Protein AF-A0A2H0V7N8-F1 (afdb_monomer_lite)

Sequence (372 aa):
MNFEQTNNPETRQEFSLNEEDFLPFDEQAYRKKFETQYEEDPDNIELKEILAASGKLDLYIRKKDKYIQLQIEILESRINEVMDIEERKWLFKNMDTQLAKFFNVDDFNEKSGEEILATILNHNDANKYGDQLHVVMGDVSFLSLANKEGHANGDELLKNVGSASKEAKLRAYRHGGDEVSGFCFGEVEEKLKNFKKLFSQCKKIHGLEPNIDTGTASLSEALAVFRQLYNNGDEQTQNILLQSSLKKLEDIWVELADARAFMQKTKDRILLLMDMRYHDIKEYEEVIGSLRKGADDMSDDEIDALIEKYQDKQGEELNELKIDIFKYIQQKEDIKIQKMAKELEENNHNIEEEFKLLKKKTITKMVLTAVF

pLDDT: mean 87.05, std 12.13, range [27.45, 98.0]

Structure (mmCIF, N/CA/C/O backbone):
data_AF-A0A2H0V7N8-F1
#
_entry.id   AF-A0A2H0V7N8-F1
#
loop_
_atom_site.group_PDB
_atom_site.id
_atom_site.type_symbol
_atom_site.label_atom_id
_atom_site.label_alt_id
_atom_site.label_comp_id
_atom_site.label_asym_id
_atom_site.label_entity_id
_atom_site.label_seq_id
_atom_site.pdbx_PDB_ins_code
_atom_site.Cartn_x
_atom_site.Cartn_y
_atom_site.Cartn_z
_atom_site.occupancy
_atom_site.B_iso_or_equiv
_atom_site.auth_seq_id
_atom_site.auth_comp_id
_atom_site.auth_asym_id
_atom_site.auth_atom_id
_atom_site.pdbx_PDB_model_num
ATOM 1 N N . MET A 1 1 ? 22.191 28.424 -6.990 1.00 36.22 1 MET A N 1
ATOM 2 C CA . MET A 1 1 ? 22.376 28.350 -8.456 1.00 36.22 1 MET A CA 1
ATOM 3 C C . MET A 1 1 ? 21.104 28.858 -9.109 1.00 36.22 1 MET A C 1
ATOM 5 O O . MET A 1 1 ? 20.037 28.438 -8.685 1.00 36.22 1 MET A O 1
ATOM 9 N N . ASN A 1 2 ? 21.199 29.781 -10.070 1.00 27.45 2 ASN A N 1
ATOM 10 C CA . ASN A 1 2 ? 20.046 30.194 -10.872 1.00 27.45 2 ASN A CA 1
ATOM 11 C C . ASN A 1 2 ? 19.890 29.187 -12.011 1.00 27.45 2 ASN A C 1
ATOM 13 O O . ASN A 1 2 ? 20.724 29.161 -12.911 1.00 27.45 2 ASN A O 1
ATOM 17 N N . PHE A 1 3 ? 18.858 28.351 -11.951 1.00 34.44 3 PHE A N 1
ATOM 18 C CA . PHE A 1 3 ? 18.456 27.540 -13.094 1.00 34.44 3 PHE A CA 1
ATOM 19 C C . PHE A 1 3 ? 17.653 28.436 -14.042 1.00 34.44 3 PHE A C 1
ATOM 21 O O . PHE A 1 3 ? 16.566 28.900 -13.695 1.00 34.44 3 PHE A O 1
ATOM 28 N N . GLU A 1 4 ? 18.217 28.741 -15.211 1.00 33.25 4 GLU A N 1
ATOM 29 C CA . GLU A 1 4 ? 17.499 29.438 -16.277 1.00 33.25 4 GLU A CA 1
ATOM 30 C C . GLU A 1 4 ? 16.349 28.552 -16.773 1.00 33.25 4 GLU A C 1
ATOM 32 O O . GLU A 1 4 ? 16.555 27.471 -17.324 1.00 33.25 4 GLU A O 1
ATOM 37 N N . GLN A 1 5 ? 15.117 29.010 -16.544 1.00 40.81 5 GLN A N 1
ATOM 38 C CA . GLN A 1 5 ? 13.903 28.365 -17.030 1.00 40.81 5 GLN A CA 1
ATOM 39 C C . GLN A 1 5 ? 13.789 28.558 -18.545 1.00 40.81 5 GLN A C 1
ATOM 41 O O . GLN A 1 5 ? 13.436 29.636 -19.020 1.00 40.81 5 GLN A O 1
ATOM 46 N N . THR A 1 6 ? 14.030 27.498 -19.309 1.00 37.47 6 THR A N 1
ATOM 47 C CA . THR A 1 6 ? 13.661 27.426 -20.727 1.00 37.47 6 THR A CA 1
ATOM 48 C C . THR A 1 6 ? 12.322 26.701 -20.859 1.00 37.47 6 THR A C 1
ATOM 50 O O . THR A 1 6 ? 12.236 25.553 -21.276 1.00 37.47 6 THR A O 1
ATOM 53 N N . ASN A 1 7 ? 11.237 27.382 -20.483 1.00 40.91 7 ASN A N 1
ATOM 54 C CA . ASN A 1 7 ? 9.885 26.910 -20.779 1.00 40.91 7 ASN A CA 1
ATOM 55 C C . ASN A 1 7 ? 9.563 27.234 -22.242 1.00 40.91 7 ASN A C 1
ATOM 57 O O . ASN A 1 7 ? 9.073 28.322 -22.536 1.00 40.91 7 ASN A O 1
ATOM 61 N N . ASN A 1 8 ? 9.860 26.308 -23.156 1.00 38.94 8 ASN A N 1
ATOM 62 C CA . ASN A 1 8 ? 9.372 26.370 -24.531 1.00 38.94 8 ASN A CA 1
ATOM 63 C C . ASN A 1 8 ? 8.031 25.605 -24.630 1.00 38.94 8 ASN A C 1
ATOM 65 O O . ASN A 1 8 ? 8.030 24.379 -24.520 1.00 38.94 8 ASN A O 1
ATOM 69 N N . PRO A 1 9 ? 6.880 26.288 -24.782 1.00 44.53 9 PRO A N 1
ATOM 70 C CA . PRO A 1 9 ? 5.558 25.658 -24.749 1.00 44.53 9 PRO A CA 1
ATOM 71 C C . PRO A 1 9 ? 5.169 24.903 -26.036 1.00 44.53 9 PRO A C 1
ATOM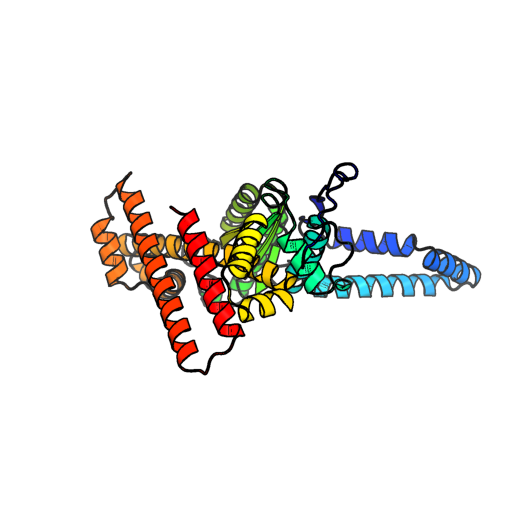 73 O O . PRO A 1 9 ? 4.125 24.256 -26.052 1.00 44.53 9 PRO A O 1
ATOM 76 N N . GLU A 1 10 ? 5.973 24.949 -27.104 1.00 40.75 10 GLU A N 1
ATOM 77 C CA . GLU A 1 10 ? 5.564 24.466 -28.438 1.00 40.75 10 GLU A CA 1
ATOM 78 C C . GLU A 1 10 ? 5.851 22.976 -28.738 1.00 40.75 10 GLU A C 1
ATOM 80 O O . GLU A 1 10 ? 5.531 22.503 -29.825 1.00 40.75 10 GLU A O 1
ATOM 85 N N . THR A 1 11 ? 6.377 22.193 -27.789 1.00 41.91 11 THR A N 1
ATOM 86 C CA . THR A 1 11 ? 6.643 20.744 -27.971 1.00 41.91 11 THR A CA 1
ATOM 87 C C . THR A 1 11 ? 6.092 19.858 -26.851 1.00 41.91 11 THR A C 1
ATOM 89 O O . THR A 1 11 ? 6.674 18.823 -26.531 1.00 41.91 11 THR A O 1
ATOM 92 N N . ARG A 1 12 ? 4.950 20.210 -26.244 1.00 45.84 12 ARG A N 1
ATOM 93 C CA . ARG A 1 12 ? 4.225 19.243 -25.401 1.00 45.84 12 ARG A CA 1
ATOM 94 C C . ARG A 1 12 ? 3.556 18.205 -26.308 1.00 45.84 12 ARG A C 1
ATOM 96 O O . ARG A 1 12 ? 2.436 18.417 -26.764 1.00 45.84 12 ARG A O 1
ATOM 103 N N . GLN A 1 13 ? 4.259 17.105 -26.599 1.00 47.88 13 GLN A N 1
ATOM 104 C CA . GLN A 1 13 ? 3.615 15.863 -27.041 1.00 47.88 13 GLN A CA 1
ATOM 105 C C . GLN A 1 13 ? 2.438 15.587 -26.099 1.00 47.88 13 GLN A C 1
ATOM 107 O O . GLN A 1 13 ? 2.589 15.711 -24.881 1.00 47.88 13 GLN A O 1
ATOM 112 N N . GLU A 1 14 ? 1.264 15.267 -26.649 1.00 50.62 14 GLU A N 1
ATOM 113 C CA . GLU A 1 14 ? 0.133 14.825 -25.837 1.00 50.62 14 GLU A CA 1
ATOM 114 C C . GLU A 1 14 ? 0.565 13.585 -25.052 1.00 50.62 14 GLU A C 1
ATOM 116 O O . GLU A 1 14 ? 0.747 12.498 -25.596 1.00 50.62 14 GLU A O 1
ATOM 121 N N . PHE A 1 15 ? 0.789 13.786 -23.758 1.00 54.94 15 PHE A N 1
ATOM 122 C CA . PHE A 1 15 ? 1.102 12.732 -22.817 1.00 54.94 15 PHE A CA 1
ATOM 123 C C . PHE A 1 15 ? -0.136 11.847 -22.648 1.00 54.94 15 PHE A C 1
ATOM 125 O O . PHE A 1 15 ? -1.167 12.320 -22.164 1.00 54.94 15 PHE A O 1
ATOM 132 N N . SER A 1 16 ? -0.039 10.576 -23.043 1.00 61.72 16 SER A N 1
ATOM 133 C CA . SER A 1 16 ? -1.072 9.572 -22.783 1.00 61.72 16 SER A CA 1
ATOM 134 C C . SER A 1 16 ? -0.477 8.396 -22.016 1.00 61.72 16 SER A C 1
ATOM 136 O O . SER A 1 16 ? 0.330 7.634 -22.555 1.00 61.72 16 SER A O 1
ATOM 138 N N . LEU A 1 17 ? -0.898 8.222 -20.765 1.00 69.12 17 LEU A N 1
ATOM 139 C CA . LEU A 1 17 ? -0.735 6.951 -20.067 1.00 69.12 17 LEU A CA 1
ATOM 140 C C . LEU A 1 17 ? -1.658 5.917 -20.721 1.00 69.12 17 LEU A C 1
ATOM 142 O O . LEU A 1 17 ? -2.828 6.208 -20.966 1.00 69.12 17 LEU A O 1
ATOM 146 N N . ASN A 1 18 ? -1.134 4.729 -21.029 1.00 74.50 18 ASN A N 1
ATOM 147 C CA . ASN A 1 18 ? -1.949 3.645 -21.571 1.00 74.50 18 ASN A CA 1
ATOM 148 C C . ASN A 1 18 ? -2.635 2.910 -20.411 1.00 74.50 18 ASN A C 1
ATOM 150 O O . ASN A 1 18 ? -1.952 2.366 -19.545 1.00 74.50 18 ASN A O 1
ATOM 154 N N . GLU A 1 19 ? -3.970 2.868 -20.395 1.00 77.69 19 GLU A N 1
ATOM 155 C CA . GLU A 1 19 ? -4.742 2.133 -19.381 1.00 77.69 19 GLU A CA 1
ATOM 156 C C . GLU A 1 19 ? -4.364 0.646 -19.308 1.00 77.69 19 GLU A C 1
ATOM 158 O O . GLU A 1 19 ? -4.445 0.048 -18.234 1.00 77.69 19 GLU A O 1
ATOM 163 N N . GLU A 1 20 ? -3.895 0.058 -20.414 1.00 80.38 20 GLU A N 1
ATOM 164 C CA . GLU A 1 20 ? -3.440 -1.335 -20.460 1.00 80.38 20 GLU A CA 1
ATOM 165 C C . GLU A 1 20 ? -2.252 -1.606 -19.527 1.00 80.38 20 GLU A C 1
ATOM 167 O O . GLU A 1 20 ? -2.129 -2.712 -19.002 1.00 80.38 20 GLU A O 1
ATOM 172 N N . ASP A 1 21 ? -1.423 -0.594 -19.239 1.00 78.81 21 ASP A N 1
ATOM 173 C CA . ASP A 1 21 ? -0.309 -0.719 -18.291 1.00 78.81 21 ASP A CA 1
ATOM 174 C C . ASP A 1 21 ? -0.796 -0.939 -16.842 1.00 78.81 21 ASP A C 1
ATOM 176 O O . ASP A 1 21 ? -0.016 -1.330 -15.968 1.00 78.81 21 ASP A O 1
ATOM 180 N N . PHE A 1 22 ? -2.082 -0.695 -16.575 1.00 80.44 22 PHE A N 1
ATOM 181 C CA . PHE A 1 22 ? -2.723 -0.788 -15.261 1.00 80.44 22 PHE A CA 1
ATOM 182 C C . PHE A 1 22 ? -3.712 -1.950 -15.166 1.00 80.44 22 PHE A C 1
ATOM 184 O O . PHE A 1 22 ? -4.450 -2.050 -14.182 1.00 80.44 22 PHE A O 1
ATOM 191 N N . LEU A 1 23 ? -3.750 -2.823 -16.176 1.00 82.12 23 LEU A N 1
ATOM 192 C CA . LEU A 1 23 ? -4.548 -4.040 -16.131 1.00 82.12 23 LEU A CA 1
ATOM 193 C C . LEU A 1 23 ? -3.823 -5.147 -15.349 1.00 82.12 23 LEU A C 1
ATOM 195 O O . LEU A 1 23 ? -2.590 -5.164 -15.285 1.00 82.12 23 LEU A O 1
ATOM 199 N N . PRO A 1 24 ? -4.577 -6.078 -14.739 1.00 80.38 24 PRO A N 1
ATOM 200 C CA . PRO A 1 24 ? -4.004 -7.257 -14.108 1.00 80.38 24 PRO A CA 1
ATOM 201 C C . PRO A 1 24 ? -3.124 -8.052 -15.076 1.00 80.38 24 PRO A C 1
ATOM 203 O O . PRO A 1 24 ? -3.376 -8.095 -16.280 1.00 80.38 24 PRO A O 1
ATOM 206 N N . PHE A 1 25 ? -2.106 -8.713 -14.531 1.00 78.31 25 PHE A N 1
ATOM 207 C CA . PHE A 1 25 ? -1.224 -9.574 -15.308 1.00 78.31 25 PHE A CA 1
ATOM 208 C C . PHE A 1 25 ? -1.992 -10.746 -15.953 1.00 78.31 25 PHE A C 1
ATOM 210 O O . PHE A 1 25 ? -2.724 -11.462 -15.266 1.00 78.31 25 PHE A O 1
ATOM 217 N N . ASP A 1 26 ? -1.786 -10.954 -17.260 1.00 79.94 26 ASP A N 1
ATOM 218 C CA . ASP A 1 26 ? -2.345 -12.060 -18.053 1.00 79.94 26 ASP A CA 1
ATOM 219 C C . ASP A 1 26 ? -1.214 -12.906 -18.661 1.00 79.94 26 ASP A C 1
ATOM 221 O O . ASP A 1 26 ? -0.586 -12.537 -19.658 1.00 79.94 26 ASP A O 1
ATOM 225 N N . GLU A 1 27 ? -0.962 -14.069 -18.062 1.00 76.12 27 GLU A N 1
ATOM 226 C CA . GLU A 1 27 ? 0.102 -14.985 -18.476 1.00 76.12 27 GLU A CA 1
ATOM 227 C C . GLU A 1 27 ? -0.027 -15.436 -19.941 1.00 76.12 27 GLU A C 1
ATOM 229 O O . GLU A 1 27 ? 0.972 -15.502 -20.662 1.00 76.12 27 GLU A O 1
ATOM 234 N N . GLN A 1 28 ? -1.247 -15.701 -20.421 1.00 80.69 28 GLN A N 1
ATOM 235 C CA . GLN A 1 28 ? -1.466 -16.181 -21.787 1.00 80.69 28 GLN A CA 1
ATOM 236 C C . GLN A 1 28 ? -1.151 -15.089 -22.807 1.00 80.69 28 GLN A C 1
ATOM 238 O O . GLN A 1 28 ? -0.502 -15.357 -23.826 1.00 80.69 28 GLN A O 1
ATOM 243 N N . ALA A 1 29 ? -1.566 -13.853 -22.520 1.00 81.69 29 ALA A N 1
ATOM 244 C CA . ALA A 1 29 ? -1.235 -12.701 -23.349 1.00 81.69 29 ALA A CA 1
ATOM 245 C C . ALA A 1 29 ? 0.287 -12.484 -23.423 1.00 81.69 29 ALA A C 1
ATOM 247 O O . ALA A 1 29 ? 0.831 -12.272 -24.511 1.00 81.69 29 ALA A O 1
ATOM 248 N N . TYR A 1 30 ? 0.994 -12.612 -22.295 1.00 75.38 30 TYR A N 1
ATOM 249 C CA . TYR A 1 30 ? 2.454 -12.500 -22.253 1.00 75.38 30 TYR A CA 1
ATOM 250 C C . TYR A 1 30 ? 3.156 -13.632 -23.003 1.00 75.38 30 TYR A C 1
ATOM 252 O O . TYR A 1 30 ? 4.068 -13.364 -23.787 1.00 75.38 30 TYR A O 1
ATOM 260 N N . ARG A 1 31 ? 2.719 -14.885 -22.831 1.00 78.25 31 ARG A N 1
ATOM 261 C CA . ARG A 1 31 ? 3.273 -16.037 -23.557 1.00 78.25 31 ARG A CA 1
ATOM 262 C C . ARG A 1 31 ? 3.182 -15.831 -25.066 1.00 78.25 31 ARG A C 1
ATOM 264 O O . ARG A 1 31 ? 4.182 -15.970 -25.766 1.00 78.25 31 ARG A O 1
ATOM 271 N N . LYS A 1 32 ? 2.008 -15.413 -25.547 1.00 84.12 32 LYS A N 1
ATOM 272 C CA . LYS A 1 32 ? 1.787 -15.097 -26.961 1.00 84.12 32 LYS A CA 1
ATOM 273 C C . LYS A 1 32 ? 2.687 -13.954 -27.435 1.00 84.12 32 LYS A C 1
ATOM 275 O O . LYS A 1 32 ? 3.262 -14.045 -28.512 1.00 84.12 32 LYS A O 1
ATOM 280 N N . LYS A 1 33 ? 2.859 -12.905 -26.622 1.00 82.31 33 LYS A N 1
ATOM 281 C CA . LYS A 1 33 ? 3.755 -11.782 -26.934 1.00 82.31 33 LYS A CA 1
ATOM 282 C C . LYS A 1 33 ? 5.209 -12.234 -27.096 1.00 82.31 33 LYS A C 1
ATOM 284 O O . LYS A 1 33 ? 5.846 -11.830 -28.062 1.00 82.31 33 LYS A O 1
ATOM 289 N N . PHE A 1 34 ? 5.726 -13.077 -26.200 1.00 80.62 34 PHE A N 1
ATOM 290 C CA . PHE A 1 34 ? 7.096 -13.597 -26.307 1.00 80.62 34 PHE A CA 1
ATOM 291 C C . PHE A 1 34 ? 7.276 -14.547 -27.490 1.00 80.62 34 PHE A C 1
ATOM 293 O O . PHE A 1 34 ? 8.316 -14.511 -28.143 1.00 80.62 34 PHE A O 1
ATOM 300 N N . GLU A 1 35 ? 6.269 -15.367 -27.794 1.00 81.69 35 GLU A N 1
ATOM 301 C CA . GLU A 1 35 ? 6.271 -16.207 -28.994 1.00 81.69 35 GLU A CA 1
ATOM 302 C C . GLU A 1 35 ? 6.362 -15.362 -30.263 1.00 81.69 35 GLU A C 1
ATOM 304 O O . GLU A 1 35 ? 7.233 -15.617 -31.091 1.00 81.69 35 GLU A O 1
ATOM 309 N N . THR A 1 36 ? 5.522 -14.331 -30.379 1.00 85.50 36 THR A N 1
ATOM 310 C CA . THR A 1 36 ? 5.549 -13.392 -31.504 1.00 85.50 36 THR A CA 1
ATOM 311 C C . THR A 1 36 ? 6.889 -12.662 -31.587 1.00 85.50 36 THR A C 1
ATOM 313 O O . THR A 1 36 ? 7.512 -12.674 -32.641 1.00 85.50 36 THR A O 1
ATOM 316 N N . GLN A 1 37 ? 7.393 -12.107 -30.478 1.00 81.44 37 GLN A N 1
ATOM 317 C CA . GLN A 1 37 ? 8.689 -11.417 -30.461 1.00 81.44 37 GLN A CA 1
ATOM 318 C C . GLN A 1 37 ? 9.841 -12.325 -30.898 1.00 81.44 37 GLN A C 1
ATOM 320 O O . GLN A 1 37 ? 10.686 -11.903 -31.678 1.00 81.44 37 GLN A O 1
ATOM 325 N N . TYR A 1 38 ? 9.871 -13.575 -30.433 1.00 82.62 38 TYR A N 1
ATOM 326 C CA . TYR A 1 38 ? 10.908 -14.523 -30.835 1.00 82.62 38 TYR A CA 1
ATOM 327 C C . TYR A 1 38 ? 10.824 -14.878 -32.326 1.00 82.62 38 TYR A C 1
ATOM 329 O O . TYR A 1 38 ? 11.849 -15.081 -32.970 1.00 82.62 38 TYR A O 1
ATOM 337 N N . GLU A 1 39 ? 9.612 -14.985 -32.875 1.00 84.12 39 GLU A N 1
ATOM 338 C CA . GLU A 1 39 ? 9.390 -15.307 -34.288 1.00 84.12 39 GLU A CA 1
ATOM 339 C C . GLU A 1 39 ? 9.659 -14.138 -35.238 1.00 84.12 39 GLU A C 1
ATOM 341 O O . GLU A 1 39 ? 10.035 -14.378 -36.385 1.00 84.12 39 GLU A O 1
ATOM 346 N N . GLU A 1 40 ? 9.460 -12.906 -34.775 1.00 87.25 40 GLU A N 1
ATOM 347 C CA . GLU A 1 40 ? 9.626 -11.682 -35.566 1.00 87.25 40 GLU A CA 1
ATOM 348 C C . GLU A 1 40 ? 11.034 -11.075 -35.470 1.00 87.25 40 GLU A C 1
ATOM 350 O O . GLU A 1 40 ? 11.390 -10.228 -36.28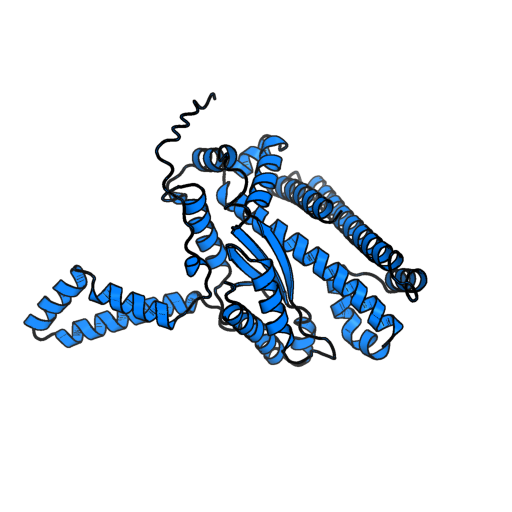8 1.00 87.25 40 GLU A O 1
ATOM 355 N N . ASP A 1 41 ? 11.846 -11.506 -34.503 1.00 84.50 41 ASP A N 1
ATOM 356 C CA . ASP A 1 41 ? 13.230 -11.058 -34.346 1.00 84.50 41 ASP A CA 1
ATOM 357 C C . ASP A 1 41 ? 14.080 -11.466 -35.573 1.00 84.50 41 ASP A C 1
ATOM 359 O O . ASP A 1 41 ? 14.209 -12.668 -35.853 1.00 84.50 41 ASP A O 1
ATOM 363 N N . PRO A 1 42 ? 14.682 -10.500 -36.300 1.00 87.12 42 PRO A N 1
ATOM 364 C CA . PRO A 1 42 ? 15.500 -10.765 -37.482 1.00 87.12 42 PRO A CA 1
ATOM 365 C C . PRO A 1 42 ? 16.605 -11.800 -37.255 1.00 87.12 42 PRO A C 1
ATOM 367 O O . PRO A 1 42 ? 16.821 -12.652 -38.120 1.00 87.12 42 PRO A O 1
ATOM 370 N N . ASP A 1 43 ? 17.246 -11.789 -36.084 1.00 85.69 43 ASP A N 1
ATOM 371 C CA . ASP A 1 43 ? 18.328 -12.720 -35.758 1.00 85.69 43 ASP A CA 1
ATOM 372 C C . ASP A 1 43 ? 17.786 -14.153 -35.619 1.00 85.69 43 ASP A C 1
ATOM 374 O O . ASP A 1 43 ? 18.423 -15.131 -36.025 1.00 85.69 43 ASP A O 1
ATOM 378 N N . ASN A 1 44 ? 16.572 -14.299 -35.078 1.00 87.38 44 ASN A N 1
ATOM 379 C CA . ASN A 1 44 ? 15.907 -15.595 -34.953 1.00 87.38 44 ASN A CA 1
ATOM 380 C C . ASN A 1 44 ? 15.341 -16.085 -36.292 1.00 87.38 44 ASN A C 1
ATOM 382 O O . ASN A 1 44 ? 15.329 -17.297 -36.530 1.00 87.38 44 ASN A O 1
ATOM 386 N N . ILE A 1 45 ? 14.902 -15.179 -37.170 1.00 87.38 45 ILE A N 1
ATOM 387 C CA . ILE A 1 45 ? 14.496 -15.501 -38.544 1.00 87.38 45 ILE A CA 1
ATOM 388 C C . ILE A 1 45 ? 15.701 -16.035 -39.325 1.00 87.38 45 ILE A C 1
ATOM 390 O O . ILE A 1 45 ? 15.631 -17.135 -39.877 1.00 87.38 45 ILE A O 1
ATOM 394 N N . GLU A 1 46 ? 16.831 -15.325 -39.301 1.00 87.50 46 GLU A N 1
ATOM 395 C CA . GLU A 1 46 ? 18.064 -15.758 -39.966 1.00 87.50 46 GLU A CA 1
ATOM 396 C C . GLU A 1 46 ? 18.549 -17.105 -39.406 1.00 87.50 46 GLU A C 1
ATOM 398 O O . GLU A 1 46 ? 18.851 -18.044 -40.151 1.00 87.50 46 GLU A O 1
ATOM 403 N N . LEU A 1 47 ? 18.536 -17.263 -38.077 1.00 86.00 47 LEU A N 1
ATOM 404 C CA . LEU A 1 47 ? 18.878 -18.525 -37.425 1.00 86.00 47 LEU A CA 1
ATOM 405 C C . LEU A 1 47 ? 17.968 -19.677 -37.881 1.00 86.00 47 LEU A C 1
ATOM 407 O O . LEU A 1 47 ? 18.452 -20.797 -38.086 1.00 86.00 47 LEU A O 1
ATOM 411 N N . LYS A 1 48 ? 16.663 -19.425 -38.041 1.00 89.75 48 LYS A N 1
ATOM 412 C CA . LYS A 1 48 ? 15.691 -20.409 -38.534 1.00 89.75 48 LYS A CA 1
ATOM 413 C C . LYS A 1 48 ? 16.026 -20.843 -39.955 1.00 89.75 48 LYS A C 1
ATOM 415 O O . LYS A 1 48 ? 16.023 -22.043 -40.225 1.00 89.75 48 LYS A O 1
ATOM 420 N N . GLU A 1 49 ? 16.344 -19.903 -40.840 1.00 88.62 49 GLU A N 1
ATOM 421 C CA . GLU A 1 49 ? 16.704 -20.180 -42.234 1.00 88.62 49 GLU A CA 1
ATOM 422 C C . GLU A 1 49 ? 18.007 -20.984 -42.341 1.00 88.62 49 GLU A C 1
ATOM 424 O O . GLU A 1 49 ? 18.045 -22.009 -43.028 1.00 88.62 49 GLU A O 1
ATOM 429 N N . ILE A 1 50 ? 19.047 -20.604 -41.589 1.00 88.69 50 ILE A N 1
ATOM 430 C CA . ILE A 1 50 ? 20.331 -21.326 -41.530 1.00 88.69 50 ILE A CA 1
ATOM 431 C C . ILE A 1 50 ? 20.132 -22.761 -41.019 1.00 88.69 50 ILE A C 1
ATOM 433 O O . ILE A 1 50 ? 20.680 -23.731 -41.565 1.00 88.69 50 ILE A O 1
ATOM 437 N N . LEU A 1 51 ? 19.350 -22.928 -39.950 1.00 87.69 51 LEU A N 1
ATOM 438 C CA . LEU A 1 51 ? 19.089 -24.244 -39.370 1.00 87.69 51 LEU A CA 1
ATOM 439 C C . LEU A 1 51 ? 18.185 -25.095 -40.268 1.00 87.69 51 LEU A C 1
ATOM 441 O O . LEU A 1 51 ? 18.419 -26.298 -40.375 1.00 87.69 51 LEU A O 1
ATOM 445 N N . ALA A 1 52 ? 17.223 -24.500 -40.973 1.00 86.81 52 ALA A N 1
ATOM 446 C CA . ALA A 1 52 ? 16.417 -25.194 -41.974 1.00 86.81 52 ALA A CA 1
ATOM 447 C C . ALA A 1 52 ? 17.276 -25.685 -43.150 1.00 86.81 52 ALA A C 1
ATOM 449 O O . ALA A 1 52 ? 17.229 -26.868 -43.490 1.00 86.81 52 ALA A O 1
ATOM 450 N N . ALA A 1 53 ? 18.124 -24.817 -43.713 1.00 89.25 53 ALA A N 1
ATOM 451 C CA . ALA A 1 53 ? 19.014 -25.151 -44.827 1.00 89.25 53 ALA A CA 1
ATOM 452 C C . ALA A 1 53 ? 20.036 -26.247 -44.475 1.00 89.25 53 ALA A C 1
ATOM 454 O O . ALA A 1 53 ? 20.453 -27.018 -45.338 1.00 89.25 53 ALA A O 1
ATOM 455 N N . SER A 1 54 ? 20.415 -26.354 -43.199 1.00 88.75 54 SER A N 1
ATOM 456 C CA . SER A 1 54 ? 21.324 -27.390 -42.693 1.00 88.75 54 SER A CA 1
ATOM 457 C C . SER A 1 54 ? 20.624 -28.662 -42.189 1.00 88.75 54 SER A C 1
ATOM 459 O O . SER A 1 54 ? 21.291 -29.542 -41.642 1.00 88.75 54 SER A O 1
ATOM 461 N N . GLY A 1 55 ? 19.298 -28.779 -42.352 1.00 86.25 55 GLY A N 1
ATOM 462 C CA . GLY A 1 55 ? 18.517 -29.934 -41.889 1.00 86.25 55 GLY A CA 1
ATOM 463 C C . GLY A 1 55 ? 18.416 -30.053 -40.361 1.00 86.25 55 GLY A C 1
ATOM 464 O O . GLY A 1 55 ? 18.143 -31.131 -39.842 1.00 86.25 55 GLY A O 1
ATOM 465 N N . LYS A 1 56 ? 18.657 -28.962 -39.626 1.00 91.56 56 LYS A N 1
ATOM 466 C CA . LYS A 1 56 ? 18.671 -28.878 -38.155 1.00 91.56 56 LYS A CA 1
ATOM 467 C C . LYS A 1 56 ? 17.505 -28.055 -37.601 1.00 91.56 56 LYS A C 1
ATOM 469 O O . LYS A 1 56 ? 17.636 -27.441 -36.543 1.00 91.56 56 LYS A O 1
ATOM 474 N N . LEU A 1 57 ? 16.361 -28.040 -38.283 1.00 87.56 57 LEU A N 1
ATOM 475 C CA . LEU A 1 57 ? 15.183 -27.288 -37.837 1.00 87.56 57 LEU A CA 1
ATOM 476 C C . LEU A 1 57 ? 14.718 -27.709 -36.427 1.00 87.56 57 LEU A C 1
ATOM 478 O O . LEU A 1 57 ? 14.332 -26.859 -35.631 1.00 87.56 57 LEU A O 1
ATOM 482 N N . ASP A 1 58 ? 14.877 -28.984 -36.062 1.00 87.50 58 ASP A N 1
ATOM 483 C CA . ASP A 1 58 ? 14.600 -29.474 -34.703 1.00 87.50 58 ASP A CA 1
ATOM 484 C C . ASP A 1 58 ? 15.429 -28.756 -33.624 1.00 87.50 58 ASP A C 1
ATOM 486 O O . ASP A 1 58 ? 14.963 -28.555 -32.502 1.00 87.50 58 ASP A O 1
ATOM 490 N N . LEU A 1 59 ? 16.664 -28.347 -33.942 1.00 85.25 59 LEU A N 1
ATOM 491 C CA . LEU A 1 59 ? 17.509 -27.587 -33.019 1.00 85.25 59 LEU A CA 1
ATOM 492 C C . LEU A 1 59 ? 16.978 -26.163 -32.821 1.00 85.25 59 LEU A C 1
ATOM 494 O O . LEU A 1 59 ? 17.068 -25.643 -31.710 1.00 85.25 59 LEU A O 1
ATOM 498 N N . TYR A 1 60 ? 16.427 -25.547 -33.871 1.00 84.31 60 TYR A N 1
ATOM 499 C CA . TYR A 1 60 ? 15.767 -24.243 -33.777 1.00 84.31 60 TYR A CA 1
ATOM 500 C C . TYR A 1 60 ? 14.536 -24.330 -32.872 1.00 84.31 60 TYR A C 1
ATOM 502 O O . TYR A 1 60 ? 14.428 -23.557 -31.926 1.00 84.31 60 TYR A O 1
ATOM 510 N N . ILE A 1 61 ? 13.672 -25.327 -33.099 1.00 84.00 61 ILE A N 1
ATOM 511 C CA . ILE A 1 61 ? 12.466 -25.552 -32.288 1.00 84.00 61 ILE A CA 1
ATOM 512 C C . ILE A 1 61 ? 12.844 -25.723 -30.811 1.00 84.00 61 ILE A C 1
ATOM 514 O O . ILE A 1 61 ? 12.347 -24.990 -29.966 1.00 84.00 61 ILE A O 1
ATOM 518 N N . ARG A 1 62 ? 13.826 -26.579 -30.494 1.00 86.19 62 ARG A N 1
ATOM 519 C CA . ARG A 1 62 ? 14.291 -26.755 -29.104 1.00 86.19 62 ARG A CA 1
ATOM 520 C C . ARG A 1 62 ? 14.860 -25.478 -28.483 1.00 86.19 62 ARG A C 1
ATOM 522 O O . ARG A 1 62 ? 14.715 -25.276 -27.280 1.00 86.19 62 ARG A O 1
ATOM 529 N N . LYS A 1 63 ? 15.555 -24.639 -29.261 1.00 84.75 63 LYS A N 1
ATOM 530 C CA . LYS A 1 63 ? 16.076 -23.350 -28.776 1.00 84.75 63 LYS A CA 1
ATOM 531 C C . LYS A 1 63 ? 14.946 -22.362 -28.492 1.00 84.75 63 LYS A C 1
ATOM 533 O O . LYS A 1 63 ? 14.981 -21.734 -27.437 1.00 84.75 63 LYS A O 1
ATOM 538 N N . LYS A 1 64 ? 13.957 -22.279 -29.385 1.00 82.94 64 LYS A N 1
ATOM 539 C CA . LYS A 1 64 ? 12.736 -21.490 -29.197 1.00 82.94 64 LYS A CA 1
ATOM 540 C C . LYS A 1 64 ? 11.992 -21.935 -27.939 1.00 82.94 64 LYS A C 1
ATOM 542 O O . LYS A 1 64 ? 11.737 -21.111 -27.069 1.00 82.94 64 LYS A O 1
ATOM 547 N N . ASP A 1 65 ? 11.731 -23.233 -27.802 1.00 82.06 65 ASP A N 1
ATOM 548 C CA . ASP A 1 65 ? 11.025 -23.792 -26.646 1.00 82.06 65 ASP A CA 1
ATOM 549 C C . ASP A 1 65 ? 11.774 -23.497 -25.345 1.00 82.06 65 ASP A C 1
ATOM 551 O O . ASP A 1 65 ? 11.171 -23.073 -24.365 1.00 82.06 65 ASP A O 1
ATOM 555 N N . LYS A 1 66 ? 13.107 -23.639 -25.342 1.00 86.00 66 LYS A N 1
ATOM 556 C CA . LYS A 1 66 ? 13.931 -23.305 -24.174 1.00 86.00 66 LYS A CA 1
ATOM 557 C C . LYS A 1 66 ? 13.892 -21.812 -23.835 1.00 86.00 66 LYS A C 1
ATOM 559 O O . LYS A 1 66 ? 13.870 -21.470 -22.658 1.00 86.00 66 LYS A O 1
ATOM 564 N N . TYR A 1 67 ? 13.914 -20.931 -24.836 1.00 82.56 67 TYR A N 1
ATOM 565 C CA . TYR A 1 67 ? 13.788 -19.489 -24.620 1.00 82.56 67 TYR A CA 1
ATOM 566 C C . TYR A 1 67 ? 12.427 -19.145 -24.010 1.00 82.56 67 TYR A C 1
ATOM 568 O O . TYR A 1 67 ? 12.376 -18.457 -22.996 1.00 82.56 67 TY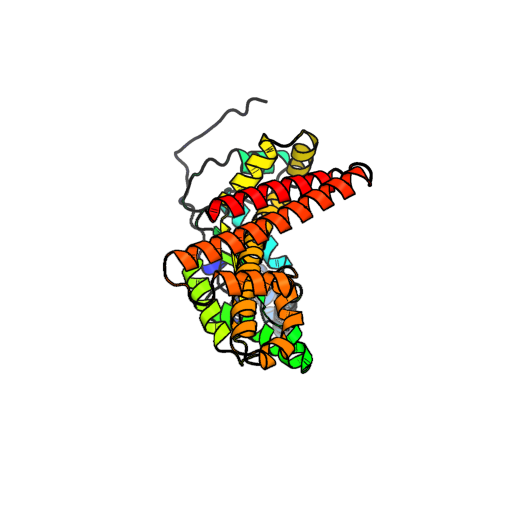R A O 1
ATOM 576 N N . ILE A 1 68 ? 11.343 -19.672 -24.586 1.00 77.25 68 ILE A N 1
ATOM 577 C CA . ILE A 1 68 ? 9.982 -19.459 -24.084 1.00 77.25 68 ILE A CA 1
ATOM 578 C C . ILE A 1 68 ? 9.860 -19.990 -22.658 1.00 77.25 68 ILE A C 1
ATOM 580 O O . ILE A 1 68 ? 9.357 -19.276 -21.799 1.00 77.25 68 ILE A O 1
ATOM 584 N N . GLN A 1 69 ? 10.371 -21.193 -22.386 1.00 79.06 69 GLN A N 1
ATOM 585 C CA . GLN A 1 69 ? 10.354 -21.777 -21.047 1.00 79.06 69 GLN A CA 1
ATOM 586 C C . GLN A 1 69 ? 11.089 -20.892 -20.035 1.00 79.06 69 GLN A C 1
ATOM 588 O O . GLN A 1 69 ? 10.562 -20.642 -18.961 1.00 79.06 69 GLN A O 1
ATOM 593 N N . LEU A 1 70 ? 12.260 -20.353 -20.391 1.00 83.00 70 LEU A N 1
ATOM 594 C CA . LEU A 1 70 ? 12.992 -19.431 -19.522 1.00 83.00 70 LEU A CA 1
ATOM 595 C C . LEU A 1 70 ? 12.215 -18.128 -19.278 1.00 83.00 70 LEU A C 1
ATOM 597 O O . LEU A 1 70 ? 12.224 -17.613 -18.163 1.00 83.00 70 LEU A O 1
ATOM 601 N N . GLN A 1 71 ? 11.543 -17.582 -20.298 1.00 78.25 71 GLN A N 1
ATOM 602 C CA . GLN A 1 71 ? 10.687 -16.406 -20.112 1.00 78.25 71 GLN A CA 1
ATOM 603 C C . GLN A 1 71 ? 9.503 -16.723 -19.196 1.00 78.25 71 GLN A C 1
ATOM 605 O O . GLN A 1 71 ? 9.204 -15.918 -18.322 1.00 78.25 71 GLN A O 1
ATOM 610 N N . ILE A 1 72 ? 8.879 -17.897 -19.339 1.00 74.06 72 ILE A N 1
ATOM 611 C CA . ILE A 1 72 ? 7.809 -18.366 -18.449 1.00 74.06 72 ILE A CA 1
ATOM 612 C C . ILE A 1 72 ? 8.327 -18.507 -17.019 1.00 74.06 72 ILE A C 1
ATOM 614 O O . ILE A 1 72 ? 7.733 -17.921 -16.133 1.00 74.06 72 ILE A O 1
ATOM 618 N N . GLU A 1 73 ? 9.467 -19.157 -16.785 1.00 78.62 73 GLU A N 1
ATOM 619 C CA . GLU A 1 73 ? 10.057 -19.276 -15.440 1.00 78.62 73 GLU A CA 1
ATOM 620 C C . GLU A 1 73 ? 10.337 -17.895 -14.815 1.00 78.62 73 GLU A C 1
ATOM 622 O O . GLU A 1 73 ? 10.087 -17.658 -13.632 1.00 78.62 73 GLU A O 1
ATOM 627 N N . ILE A 1 74 ? 10.815 -16.935 -15.618 1.00 78.81 74 ILE A N 1
ATOM 628 C CA . ILE A 1 74 ? 10.993 -15.547 -15.176 1.00 78.81 74 ILE A CA 1
ATOM 629 C C . ILE A 1 74 ? 9.644 -14.895 -14.853 1.00 78.81 74 ILE A C 1
ATOM 631 O O . ILE A 1 74 ? 9.588 -14.124 -13.896 1.00 78.81 74 ILE A O 1
ATOM 635 N N . LEU A 1 75 ? 8.585 -15.158 -15.624 1.00 74.06 75 LEU A N 1
ATOM 636 C CA . LEU A 1 75 ? 7.229 -14.656 -15.374 1.00 74.06 75 LEU A CA 1
ATOM 637 C C . LEU A 1 75 ? 6.600 -15.289 -14.129 1.00 74.06 75 LEU A C 1
ATOM 639 O O . LEU A 1 75 ? 6.074 -14.560 -13.299 1.00 74.06 75 LEU A O 1
ATOM 643 N N . GLU A 1 76 ? 6.704 -16.604 -13.964 1.00 76.81 76 GLU A N 1
ATOM 644 C CA . GLU A 1 76 ? 6.242 -17.344 -12.787 1.00 76.81 76 GLU A CA 1
ATOM 645 C C . GLU A 1 76 ? 6.930 -16.809 -11.528 1.00 76.81 76 GLU A C 1
ATOM 647 O O . GLU A 1 76 ? 6.267 -16.553 -10.532 1.00 76.81 76 GLU A O 1
ATOM 652 N N . SER A 1 77 ? 8.226 -16.474 -11.601 1.00 81.75 77 SER A N 1
ATOM 653 C CA . SER A 1 77 ? 8.936 -15.825 -10.486 1.00 81.75 77 SER A CA 1
ATOM 654 C C . SER A 1 77 ? 8.412 -14.425 -10.123 1.00 81.75 77 SER A C 1
ATOM 656 O O . SER A 1 77 ? 8.805 -13.857 -9.100 1.00 81.75 77 SER A O 1
ATOM 658 N N . ARG A 1 78 ? 7.565 -13.822 -10.970 1.00 87.62 78 ARG A N 1
ATOM 659 C CA . ARG A 1 78 ? 6.897 -12.543 -10.687 1.00 87.62 78 ARG A CA 1
ATOM 660 C C . ARG A 1 78 ? 5.610 -12.719 -9.912 1.00 87.62 78 ARG A C 1
ATOM 662 O O . ARG A 1 78 ? 5.200 -11.749 -9.283 1.00 87.62 78 ARG A O 1
ATOM 669 N N . ILE A 1 79 ? 4.973 -13.881 -10.015 1.00 90.81 79 ILE A N 1
ATOM 670 C CA . ILE A 1 79 ? 3.636 -14.131 -9.496 1.00 90.81 79 ILE A CA 1
ATOM 671 C C . ILE A 1 79 ? 3.744 -14.844 -8.159 1.00 90.81 79 ILE A C 1
ATOM 673 O O . ILE A 1 79 ? 4.434 -15.847 -8.009 1.00 90.81 79 ILE A O 1
ATOM 677 N N . ASN A 1 80 ? 3.034 -14.316 -7.174 1.00 92.94 80 ASN A N 1
ATOM 678 C CA . ASN A 1 80 ? 2.904 -14.962 -5.893 1.00 92.94 80 ASN A CA 1
ATOM 679 C C . ASN A 1 80 ? 2.014 -16.204 -6.013 1.00 92.94 80 ASN A C 1
ATOM 681 O O . ASN A 1 80 ? 0.856 -16.097 -6.407 1.00 92.94 80 ASN A O 1
ATOM 685 N N . GLU A 1 81 ? 2.518 -17.358 -5.583 1.00 90.94 81 GLU A N 1
ATOM 686 C CA . GLU A 1 81 ? 1.823 -18.647 -5.723 1.00 90.94 81 GLU A CA 1
ATOM 687 C C . GLU A 1 81 ? 0.468 -18.715 -4.994 1.00 90.94 81 GLU A C 1
ATOM 689 O O . GLU A 1 81 ? -0.433 -19.427 -5.432 1.00 90.94 81 GLU A O 1
ATOM 694 N N . VAL A 1 82 ? 0.306 -17.985 -3.883 1.00 93.62 82 VAL A N 1
ATOM 695 C CA . VAL A 1 82 ? -0.916 -18.040 -3.059 1.00 93.62 82 VAL A CA 1
ATOM 696 C C . VAL A 1 82 ? -2.001 -17.134 -3.628 1.00 93.62 82 VAL A C 1
ATOM 698 O O . VAL A 1 82 ? -3.140 -17.555 -3.820 1.00 93.62 82 VAL A O 1
ATOM 701 N N . MET A 1 83 ? -1.648 -15.873 -3.878 1.00 94.69 83 MET A N 1
ATOM 702 C CA . MET A 1 83 ? -2.604 -14.860 -4.321 1.00 94.69 83 MET A CA 1
ATOM 703 C C . MET A 1 83 ? -2.777 -14.831 -5.839 1.00 94.69 83 MET A C 1
ATOM 705 O O . MET A 1 8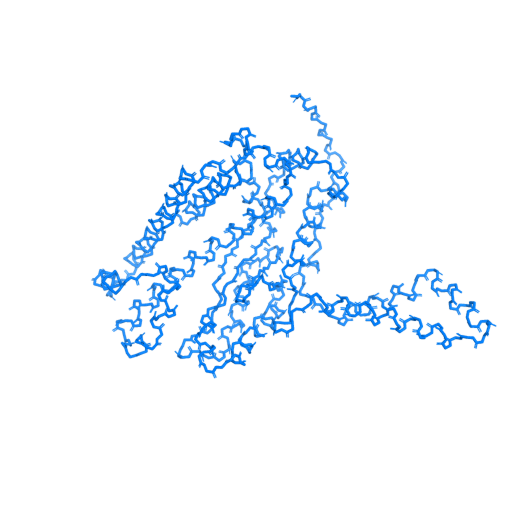3 ? -3.740 -14.237 -6.299 1.00 94.69 83 MET A O 1
ATOM 709 N N . ASP A 1 84 ? -1.878 -15.432 -6.622 1.00 93.00 84 ASP A N 1
ATOM 710 C CA . ASP A 1 84 ? -1.899 -15.369 -8.090 1.00 93.00 84 ASP A CA 1
ATOM 711 C C . ASP A 1 84 ? -1.900 -13.909 -8.614 1.00 93.00 84 ASP A C 1
ATOM 713 O O . ASP A 1 84 ? -2.619 -13.531 -9.539 1.00 93.00 84 ASP A O 1
ATOM 717 N N . ILE A 1 85 ? -1.096 -13.053 -7.976 1.00 94.25 85 ILE A N 1
ATOM 718 C CA . ILE A 1 85 ? -0.843 -11.648 -8.352 1.00 94.25 85 ILE A CA 1
ATOM 719 C C . ILE A 1 85 ? 0.656 -11.354 -8.298 1.00 94.25 85 ILE A C 1
ATOM 721 O O . ILE A 1 85 ? 1.417 -12.128 -7.725 1.00 94.25 85 ILE A O 1
ATOM 725 N N . GLU A 1 86 ? 1.095 -10.236 -8.874 1.00 94.25 86 GLU A N 1
ATOM 726 C CA . GLU A 1 86 ? 2.519 -9.884 -8.922 1.00 94.25 86 GLU A CA 1
ATOM 727 C C . GLU A 1 86 ? 3.118 -9.624 -7.519 1.00 94.25 86 GLU A C 1
ATOM 729 O O . GLU A 1 86 ? 2.446 -9.171 -6.597 1.00 94.25 86 GLU A O 1
ATOM 734 N N . GLU A 1 87 ? 4.409 -9.887 -7.337 1.00 94.62 87 GLU A N 1
ATOM 735 C CA . GLU A 1 87 ? 5.144 -9.597 -6.097 1.00 94.62 87 GLU A CA 1
ATOM 736 C C . GLU A 1 87 ? 5.432 -8.094 -5.922 1.00 94.62 87 GLU A C 1
ATOM 738 O O . GLU A 1 87 ? 5.610 -7.363 -6.902 1.00 94.62 87 GLU A O 1
ATOM 743 N N . ARG A 1 88 ? 5.606 -7.632 -4.672 1.00 95.06 88 ARG A N 1
ATOM 744 C CA . ARG A 1 88 ? 5.907 -6.225 -4.310 1.00 95.06 88 ARG A CA 1
ATOM 745 C C . ARG A 1 88 ? 7.011 -5.579 -5.144 1.00 95.06 88 ARG A C 1
ATOM 747 O O . ARG A 1 88 ? 6.944 -4.398 -5.462 1.00 95.06 88 ARG A O 1
ATOM 754 N N . LYS A 1 89 ? 8.051 -6.331 -5.510 1.00 93.31 89 LYS A N 1
ATOM 755 C CA . LYS A 1 89 ? 9.163 -5.817 -6.328 1.00 93.31 89 LYS A CA 1
ATOM 756 C C . LYS A 1 89 ? 8.687 -5.244 -7.670 1.00 93.31 89 LYS A C 1
ATOM 758 O O . LYS A 1 89 ? 9.321 -4.335 -8.201 1.00 93.31 89 LYS A O 1
ATOM 763 N N . TRP A 1 90 ? 7.607 -5.784 -8.228 1.00 92.25 90 TRP A N 1
ATOM 764 C CA . TRP A 1 90 ? 7.050 -5.336 -9.500 1.00 92.25 90 TRP A CA 1
ATOM 765 C C . TRP A 1 90 ? 6.203 -4.077 -9.365 1.00 92.25 90 TRP A C 1
ATOM 767 O O . TRP A 1 90 ? 6.173 -3.306 -10.317 1.00 92.25 90 TRP A O 1
ATOM 777 N N . LEU A 1 91 ? 5.633 -3.802 -8.184 1.00 94.38 91 LEU A N 1
ATOM 778 C CA . LEU A 1 91 ? 5.004 -2.511 -7.894 1.00 94.38 91 LEU A CA 1
ATOM 779 C C . LEU A 1 91 ? 5.993 -1.372 -8.163 1.00 94.38 91 LEU A C 1
ATOM 781 O O . LEU A 1 91 ? 5.725 -0.539 -9.020 1.00 94.38 91 LEU A O 1
ATOM 785 N N . PHE A 1 92 ? 7.151 -1.378 -7.496 1.00 94.31 92 PHE A N 1
ATOM 786 C CA . PHE A 1 92 ? 8.136 -0.295 -7.616 1.00 94.31 92 PHE A CA 1
ATOM 787 C C . PHE A 1 92 ? 8.715 -0.183 -9.026 1.00 94.31 92 PHE A C 1
ATOM 789 O O . PHE A 1 92 ? 8.780 0.903 -9.575 1.00 94.31 92 PHE A O 1
ATOM 796 N N . LYS A 1 93 ? 9.007 -1.304 -9.699 1.00 91.19 93 LYS A N 1
ATOM 797 C CA . LYS A 1 93 ? 9.438 -1.256 -11.110 1.00 91.19 93 LYS A CA 1
ATOM 798 C C . LYS A 1 93 ? 8.404 -0.604 -12.034 1.00 91.19 93 LYS A C 1
ATOM 800 O O . LYS A 1 93 ? 8.760 0.074 -13.000 1.00 91.19 93 LYS A O 1
ATOM 805 N N . ASN A 1 94 ? 7.121 -0.856 -11.781 1.00 90.25 94 ASN A N 1
ATOM 806 C CA . ASN A 1 94 ? 6.047 -0.229 -12.539 1.00 90.25 94 ASN A CA 1
ATOM 807 C C . ASN A 1 94 ? 5.890 1.244 -12.145 1.00 90.25 94 ASN A C 1
ATOM 809 O O . ASN A 1 94 ? 5.679 2.063 -13.032 1.00 90.25 94 ASN A O 1
ATOM 813 N N . MET A 1 95 ? 6.052 1.595 -10.866 1.00 93.94 95 MET A N 1
ATOM 814 C CA . MET A 1 95 ? 6.100 2.988 -10.412 1.00 93.94 95 MET A CA 1
ATOM 815 C C . MET A 1 95 ? 7.241 3.746 -11.096 1.00 93.94 95 MET A C 1
ATOM 817 O O . MET A 1 95 ? 6.949 4.742 -11.746 1.00 93.94 95 MET A O 1
ATOM 821 N N . ASP A 1 96 ? 8.474 3.232 -11.085 1.00 93.00 96 ASP A N 1
ATOM 822 C CA . ASP A 1 96 ? 9.629 3.788 -11.807 1.00 93.00 96 ASP A CA 1
ATOM 823 C C . ASP A 1 96 ? 9.284 4.092 -13.272 1.00 93.00 96 ASP A C 1
ATOM 825 O O . ASP A 1 96 ? 9.459 5.212 -13.750 1.00 93.00 96 ASP A O 1
ATOM 829 N N . THR A 1 97 ? 8.728 3.102 -13.981 1.00 89.88 97 THR A N 1
ATOM 830 C CA . THR A 1 97 ? 8.351 3.231 -15.400 1.00 89.88 97 THR A CA 1
ATOM 831 C C . THR A 1 97 ? 7.318 4.337 -15.615 1.00 89.88 97 THR A C 1
ATOM 833 O O . THR A 1 97 ? 7.349 5.062 -16.608 1.00 89.88 97 THR A O 1
ATOM 836 N N . GLN A 1 98 ? 6.364 4.458 -14.700 1.00 89.62 98 GLN A N 1
ATOM 837 C CA . GLN A 1 98 ? 5.220 5.353 -14.839 1.00 89.62 98 GLN A CA 1
ATOM 838 C C . GLN A 1 98 ? 5.569 6.768 -14.367 1.00 89.62 98 GLN A C 1
ATOM 840 O O . GLN A 1 98 ? 5.096 7.738 -14.952 1.00 89.62 98 GLN A O 1
ATOM 845 N N . LEU A 1 99 ? 6.485 6.896 -13.406 1.00 91.75 99 LEU A N 1
ATOM 846 C CA . LEU A 1 99 ? 7.131 8.149 -13.036 1.00 91.75 99 LEU A CA 1
ATOM 847 C C . LEU A 1 99 ? 8.029 8.644 -14.172 1.00 91.75 99 LEU A C 1
ATOM 849 O O . LEU A 1 99 ? 7.963 9.821 -14.505 1.00 91.75 99 LEU A O 1
ATOM 853 N N . ALA A 1 100 ? 8.813 7.771 -14.812 1.00 90.38 100 ALA A N 1
ATOM 854 C CA . ALA A 1 100 ? 9.653 8.135 -15.956 1.00 90.38 100 ALA A CA 1
ATOM 855 C C . ALA A 1 100 ? 8.800 8.716 -17.092 1.00 90.38 100 ALA A C 1
ATOM 857 O O . ALA A 1 100 ? 9.048 9.830 -17.554 1.00 90.38 100 ALA A O 1
ATOM 858 N N . LYS A 1 101 ? 7.696 8.036 -17.431 1.00 87.19 101 LYS A N 1
ATOM 859 C CA . LYS A 1 101 ? 6.676 8.557 -18.352 1.00 87.19 101 LYS A CA 1
ATOM 860 C C . LYS A 1 101 ? 6.125 9.905 -17.876 1.00 87.19 101 LYS A C 1
ATOM 862 O O . LYS A 1 101 ? 6.171 10.870 -18.632 1.00 87.19 101 LYS A O 1
ATOM 867 N N . PHE A 1 102 ? 5.632 9.989 -16.639 1.00 87.69 102 PHE A N 1
ATOM 868 C CA . PHE A 1 102 ? 5.018 11.200 -16.077 1.00 87.69 102 PHE A CA 1
ATOM 869 C C . PHE A 1 102 ? 5.945 12.421 -16.123 1.00 87.69 102 PHE A C 1
ATOM 871 O O . PHE A 1 102 ? 5.519 13.518 -16.479 1.00 87.69 102 PHE A O 1
ATOM 878 N N . PHE A 1 103 ? 7.224 12.230 -15.806 1.00 88.19 103 PHE A N 1
ATOM 879 C CA . PHE A 1 103 ? 8.232 13.284 -15.829 1.00 88.19 103 PHE A CA 1
ATOM 880 C C . PHE A 1 103 ? 8.883 13.493 -17.202 1.00 88.19 103 PHE A C 1
ATOM 882 O O . PHE A 1 103 ? 9.723 14.383 -17.331 1.00 88.19 103 PHE A O 1
ATOM 889 N N . ASN A 1 104 ? 8.488 12.719 -18.218 1.00 87.00 104 ASN A N 1
ATOM 890 C CA . ASN A 1 104 ? 9.083 12.719 -19.552 1.00 87.00 104 ASN A CA 1
ATOM 891 C C . ASN A 1 104 ? 10.610 12.508 -19.515 1.00 87.00 104 ASN A C 1
ATOM 893 O O . ASN A 1 104 ? 11.387 13.278 -20.084 1.00 87.00 104 ASN A O 1
ATOM 897 N N . VAL A 1 105 ? 11.027 11.475 -18.785 1.00 88.69 105 VAL A N 1
ATOM 898 C CA . VAL A 1 105 ? 12.412 11.020 -18.649 1.00 88.69 105 VAL A CA 1
ATOM 899 C C . VAL A 1 105 ? 12.523 9.632 -19.273 1.00 88.69 105 VAL A C 1
ATOM 901 O O . VAL A 1 105 ? 11.720 8.761 -18.954 1.00 88.69 105 VAL A O 1
ATOM 904 N N . ASP A 1 106 ? 13.517 9.425 -20.140 1.00 86.00 106 ASP A N 1
ATOM 905 C CA . ASP A 1 106 ? 13.723 8.137 -20.821 1.00 86.00 106 ASP A CA 1
ATOM 906 C C . ASP A 1 106 ? 14.071 7.016 -19.829 1.00 86.00 106 ASP A C 1
ATOM 908 O O . ASP A 1 106 ? 13.430 5.967 -19.813 1.00 86.00 106 ASP A O 1
ATOM 912 N N . ASP A 1 107 ? 15.064 7.261 -18.970 1.00 87.75 107 ASP A N 1
ATOM 913 C CA . ASP A 1 107 ? 15.451 6.363 -17.885 1.00 87.75 107 ASP A CA 1
ATOM 914 C C . ASP A 1 107 ? 16.028 7.165 -16.708 1.00 87.75 107 ASP A C 1
ATOM 916 O O . ASP A 1 107 ? 16.999 7.914 -16.849 1.00 87.75 107 ASP A O 1
ATOM 920 N N . PHE A 1 108 ? 15.436 7.006 -15.523 1.00 88.19 108 PHE A N 1
ATOM 921 C CA . PHE A 1 108 ? 15.946 7.620 -14.297 1.00 88.19 108 PHE A CA 1
ATOM 922 C C . PHE A 1 108 ? 17.286 7.036 -13.844 1.00 88.19 108 PHE A C 1
ATOM 924 O O . PHE A 1 108 ? 18.039 7.731 -13.164 1.00 88.19 108 PHE A O 1
ATOM 931 N N . ASN A 1 109 ? 17.622 5.805 -14.239 1.00 86.38 109 ASN A N 1
ATOM 932 C CA . ASN A 1 109 ? 18.897 5.177 -13.888 1.00 86.38 109 ASN A CA 1
ATOM 933 C C . ASN A 1 109 ? 20.099 5.854 -14.565 1.00 86.38 109 ASN A C 1
ATOM 935 O O . ASN A 1 109 ? 21.230 5.700 -14.105 1.00 86.38 109 ASN A O 1
ATOM 939 N N . GLU A 1 110 ? 19.864 6.616 -15.634 1.00 90.44 110 GLU A N 1
ATOM 940 C CA . GLU A 1 110 ? 20.893 7.384 -16.340 1.00 90.44 110 GLU A CA 1
ATOM 941 C C . GLU A 1 110 ? 21.052 8.815 -15.796 1.00 90.44 110 GLU A C 1
ATOM 943 O O . GLU A 1 110 ? 21.907 9.566 -16.268 1.00 90.44 110 GLU A O 1
ATOM 948 N N . LYS A 1 111 ? 20.235 9.214 -14.810 1.00 91.12 111 LYS A N 1
ATOM 949 C CA . LYS A 1 111 ? 20.228 10.560 -14.226 1.00 91.12 111 LYS A CA 1
ATOM 950 C C . LYS A 1 111 ? 20.946 10.596 -12.881 1.00 91.12 111 LYS A C 1
ATOM 952 O O . LYS A 1 111 ? 20.862 9.677 -12.070 1.00 91.12 111 LYS A O 1
ATOM 957 N N . SER A 1 112 ? 21.628 11.704 -12.612 1.00 92.25 112 SER A N 1
ATOM 958 C CA . SER A 1 112 ? 22.170 12.010 -11.287 1.00 92.25 112 SER A CA 1
ATOM 959 C C . SER A 1 112 ? 21.054 12.348 -10.290 1.00 92.25 112 SER A C 1
ATOM 961 O O . SER A 1 112 ? 19.988 12.827 -10.673 1.00 92.25 112 SER A O 1
ATOM 963 N N . GLY A 1 113 ? 21.307 12.170 -8.988 1.00 89.81 113 GLY A N 1
ATOM 964 C CA . GLY A 1 113 ? 20.341 12.550 -7.946 1.00 89.81 113 GLY A CA 1
ATOM 965 C C . GLY A 1 113 ? 19.913 14.022 -8.025 1.00 89.81 113 GLY A C 1
ATOM 966 O O . GLY A 1 113 ? 18.744 14.331 -7.817 1.00 89.81 113 GLY A O 1
ATOM 967 N N . GLU A 1 114 ? 20.823 14.921 -8.417 1.00 93.81 114 GLU A N 1
ATOM 968 C CA . GLU A 1 114 ? 20.531 16.348 -8.623 1.00 93.81 114 GLU A CA 1
ATOM 969 C C . GLU A 1 114 ? 19.543 16.575 -9.775 1.00 93.81 114 GLU A C 1
ATOM 971 O O . GLU A 1 114 ? 18.598 17.350 -9.629 1.00 93.81 114 GLU A O 1
ATOM 976 N N . GLU A 1 115 ? 19.718 15.875 -10.900 1.00 93.56 115 GLU A N 1
ATOM 977 C CA . GLU A 1 115 ? 18.804 15.948 -12.046 1.00 93.56 115 GLU A CA 1
ATOM 978 C C . GLU A 1 115 ? 17.419 15.396 -11.701 1.00 93.56 115 GLU A C 1
ATOM 980 O O . GLU A 1 115 ? 16.407 16.001 -12.062 1.00 93.56 115 GLU A O 1
ATOM 985 N N . ILE A 1 116 ? 17.356 14.277 -10.972 1.00 93.06 116 ILE A N 1
ATOM 986 C CA . ILE A 1 116 ? 16.088 13.675 -10.538 1.00 93.06 116 ILE A CA 1
ATOM 987 C C . ILE A 1 116 ? 15.363 14.623 -9.583 1.00 93.06 116 ILE A C 1
ATOM 989 O O . ILE A 1 116 ? 14.185 14.928 -9.779 1.00 93.06 116 ILE A O 1
ATOM 993 N N . LEU A 1 117 ? 16.069 15.134 -8.573 1.00 93.94 117 LEU A N 1
ATOM 994 C CA . LEU A 1 117 ? 15.518 16.071 -7.602 1.00 93.94 117 LEU A CA 1
ATOM 995 C C . LEU A 1 117 ? 15.003 17.340 -8.287 1.00 93.94 117 LEU A C 1
ATOM 997 O O . LEU A 1 117 ? 13.873 17.763 -8.039 1.00 93.94 117 LEU A O 1
ATOM 1001 N N . ALA A 1 118 ? 15.799 17.925 -9.185 1.00 92.88 118 ALA A N 1
ATOM 1002 C CA . ALA A 1 118 ? 15.394 19.089 -9.961 1.00 92.88 118 ALA A CA 1
ATOM 1003 C C . ALA A 1 118 ? 14.157 18.790 -10.819 1.00 92.88 118 ALA A C 1
ATOM 1005 O O . ALA A 1 118 ? 13.260 19.628 -10.893 1.00 92.88 118 ALA A O 1
ATOM 1006 N N . THR A 1 119 ? 14.071 17.601 -11.418 1.00 92.19 119 THR A N 1
ATOM 1007 C CA . THR A 1 119 ? 12.902 17.171 -12.197 1.00 92.19 119 THR A CA 1
ATOM 1008 C C . THR A 1 119 ? 11.646 17.130 -11.323 1.00 92.19 119 THR A C 1
ATOM 1010 O O . THR A 1 119 ? 10.647 17.757 -11.664 1.00 92.19 119 THR A O 1
ATOM 1013 N N . ILE A 1 120 ? 11.708 16.489 -10.151 1.00 91.94 120 ILE A N 1
ATOM 1014 C CA . ILE A 1 120 ? 10.579 16.375 -9.210 1.00 91.94 120 ILE A CA 1
ATOM 1015 C C . ILE A 1 120 ? 10.130 17.755 -8.689 1.00 91.94 120 ILE A C 1
ATOM 1017 O O . ILE A 1 120 ? 8.930 18.064 -8.641 1.00 91.94 120 ILE A O 1
ATOM 1021 N N . LEU A 1 121 ? 11.084 18.603 -8.289 1.00 90.62 121 LEU A N 1
ATOM 1022 C CA . LEU A 1 121 ? 10.798 19.909 -7.689 1.00 90.62 121 LEU A CA 1
ATOM 1023 C C . LEU A 1 121 ? 10.287 20.932 -8.710 1.00 90.62 121 LEU A C 1
ATOM 1025 O O . LEU A 1 121 ? 9.388 21.703 -8.380 1.00 90.62 121 LEU A O 1
ATOM 1029 N N . ASN A 1 122 ? 10.819 20.925 -9.936 1.00 86.75 122 ASN A N 1
ATOM 1030 C CA . ASN A 1 122 ? 10.465 21.900 -10.973 1.00 86.75 122 ASN A CA 1
ATOM 1031 C C . ASN A 1 122 ? 9.268 21.483 -11.837 1.00 86.75 122 ASN A C 1
ATOM 1033 O O . ASN A 1 122 ? 8.813 22.282 -12.658 1.00 86.75 122 ASN A O 1
ATOM 1037 N N . HIS A 1 123 ? 8.755 20.259 -11.682 1.00 82.69 123 HIS A N 1
ATOM 1038 C CA . HIS A 1 123 ? 7.593 19.799 -12.435 1.00 82.69 123 HIS A CA 1
ATOM 1039 C C . HIS A 1 123 ? 6.336 20.599 -12.048 1.00 82.69 123 HIS A C 1
ATOM 1041 O O . HIS A 1 123 ? 5.675 20.334 -11.041 1.00 82.69 123 HIS A O 1
ATOM 1047 N N . ASN A 1 124 ? 6.020 21.611 -12.856 1.00 66.94 124 ASN A N 1
ATOM 1048 C CA . ASN A 1 124 ? 4.934 22.567 -12.642 1.00 66.94 124 ASN A CA 1
ATOM 1049 C C . ASN A 1 124 ? 3.673 22.213 -13.444 1.00 66.94 124 ASN A C 1
ATOM 1051 O O . ASN A 1 124 ? 3.051 23.100 -14.022 1.00 66.94 124 ASN A O 1
ATOM 1055 N N . ASP A 1 125 ? 3.274 20.941 -13.482 1.00 57.78 125 ASP A N 1
ATOM 1056 C CA . ASP A 1 125 ? 1.967 20.574 -14.028 1.00 57.78 125 ASP A CA 1
ATOM 1057 C C . ASP A 1 125 ? 0.984 20.253 -12.901 1.00 57.78 125 ASP A C 1
ATOM 1059 O O . ASP A 1 125 ? 0.927 19.170 -12.318 1.00 57.78 125 ASP A O 1
ATOM 1063 N N . ALA A 1 126 ? 0.205 21.288 -12.603 1.00 44.69 126 ALA A N 1
ATOM 1064 C CA . ALA A 1 126 ? -1.019 21.232 -11.841 1.00 44.69 126 ALA A CA 1
ATOM 1065 C C . ALA A 1 126 ? -2.078 20.376 -12.576 1.00 44.69 126 ALA A C 1
ATOM 1067 O O . ALA A 1 126 ? -2.534 20.718 -13.665 1.00 44.69 126 ALA A O 1
ATOM 1068 N N . ASN A 1 127 ? -2.510 19.309 -11.901 1.00 53.31 127 ASN A N 1
ATOM 1069 C CA . ASN A 1 127 ? -3.918 18.920 -11.728 1.00 53.31 127 ASN A CA 1
ATOM 1070 C C . ASN A 1 127 ? -4.676 18.183 -12.850 1.00 53.31 127 ASN A C 1
ATOM 1072 O O . ASN A 1 127 ? -5.874 18.404 -13.019 1.00 53.31 127 ASN A O 1
ATOM 1076 N N . LYS A 1 128 ? -4.065 17.240 -13.580 1.00 58.50 128 LYS A N 1
ATOM 1077 C CA . LYS A 1 128 ? -4.901 16.202 -14.229 1.00 58.50 128 LYS A CA 1
ATOM 1078 C C . LYS A 1 128 ? -4.345 14.793 -14.139 1.00 58.50 128 LYS A C 1
ATOM 1080 O O . LYS A 1 128 ? -5.043 13.911 -13.666 1.00 58.50 128 LYS A O 1
ATOM 1085 N N . TYR A 1 129 ? -3.094 14.576 -14.533 1.00 68.25 129 TYR A N 1
ATOM 1086 C CA . TYR A 1 129 ? -2.536 13.219 -14.560 1.00 68.25 129 TYR A CA 1
ATOM 1087 C C . TYR A 1 129 ? -2.022 12.748 -13.196 1.00 68.25 129 TYR A C 1
ATOM 1089 O O . TYR A 1 129 ? -2.205 11.586 -12.847 1.00 68.25 129 TYR A O 1
ATOM 1097 N N . GLY A 1 130 ? -1.450 13.651 -12.391 1.00 70.62 130 GLY A N 1
ATOM 1098 C CA . GLY A 1 130 ? -0.998 13.319 -11.035 1.00 70.62 130 GLY A CA 1
ATOM 1099 C C . GLY A 1 130 ? -2.145 12.934 -10.096 1.00 70.62 130 GLY A C 1
ATOM 1100 O O . GLY A 1 130 ? -1.954 12.094 -9.225 1.00 70.62 130 GLY A O 1
ATOM 1101 N N . ASP A 1 131 ? -3.337 13.496 -10.320 1.00 83.88 131 ASP A N 1
ATOM 1102 C CA . ASP A 1 131 ? -4.573 13.149 -9.602 1.00 83.88 131 ASP A CA 1
ATOM 1103 C C . ASP A 1 131 ? -5.271 11.914 -10.175 1.00 83.88 131 ASP A C 1
ATOM 1105 O O . ASP A 1 131 ? -6.231 11.438 -9.591 1.00 83.88 131 ASP A O 1
ATOM 1109 N N . GLN A 1 132 ? -4.841 11.421 -11.338 1.00 87.94 132 GLN A N 1
ATOM 1110 C CA . GLN A 1 132 ? -5.378 10.203 -11.940 1.00 87.94 132 GLN A CA 1
ATOM 1111 C C . GLN A 1 132 ? -4.512 8.991 -11.625 1.00 87.94 132 GLN A C 1
ATOM 1113 O O . GLN A 1 132 ? -5.001 7.872 -11.712 1.00 87.94 132 GLN A O 1
ATOM 1118 N N . LEU A 1 133 ? -3.238 9.188 -11.288 1.00 92.38 133 LEU A N 1
ATOM 1119 C CA . LEU A 1 133 ? -2.320 8.115 -10.947 1.00 92.38 133 LEU A CA 1
ATOM 1120 C C . LEU A 1 133 ? -2.331 7.887 -9.434 1.00 92.38 133 LEU A C 1
ATOM 1122 O O . LEU A 1 133 ? -1.999 8.787 -8.661 1.00 92.38 133 LEU A O 1
ATOM 1126 N N . HIS A 1 134 ? -2.685 6.674 -9.020 1.00 95.19 134 HIS A N 1
ATOM 1127 C CA . HIS A 1 134 ? -2.863 6.306 -7.622 1.00 95.19 134 HIS A CA 1
ATOM 1128 C C . HIS A 1 134 ? -2.094 5.046 -7.242 1.00 95.19 134 HIS A C 1
ATOM 1130 O O . HIS A 1 134 ? -2.065 4.059 -7.981 1.00 95.19 134 HIS A O 1
ATOM 1136 N N . VAL A 1 135 ? -1.580 5.060 -6.016 1.00 97.00 135 VAL A N 1
ATOM 1137 C CA . VAL A 1 135 ? -1.224 3.852 -5.273 1.00 97.00 135 VAL A CA 1
ATOM 1138 C C . VAL A 1 135 ? -2.380 3.512 -4.342 1.00 97.00 135 VAL A C 1
ATOM 1140 O O . VAL A 1 135 ? -2.998 4.390 -3.736 1.00 97.00 135 VAL A O 1
ATOM 1143 N N . VAL A 1 136 ? -2.667 2.221 -4.240 1.00 97.50 136 VAL A N 1
ATOM 1144 C CA . VAL A 1 136 ? -3.601 1.637 -3.281 1.00 97.50 136 VAL A CA 1
ATOM 1145 C C . VAL A 1 136 ? -2.795 0.800 -2.297 1.00 97.50 136 VAL A C 1
ATOM 1147 O O . VAL A 1 136 ? -1.922 0.045 -2.715 1.00 97.50 136 VAL A O 1
ATOM 1150 N N . MET A 1 137 ? -3.124 0.887 -1.015 1.00 98.00 137 MET A N 1
ATOM 1151 C CA . MET A 1 137 ? -2.706 -0.069 0.008 1.00 98.00 137 MET A CA 1
ATOM 1152 C C . MET A 1 137 ? -3.942 -0.733 0.601 1.00 98.00 137 MET A C 1
ATOM 1154 O O . MET A 1 137 ? -4.987 -0.096 0.726 1.00 98.00 137 MET A O 1
ATOM 1158 N N . GLY A 1 138 ? -3.835 -2.016 0.916 1.00 96.50 138 GLY A N 1
ATOM 1159 C CA . GLY A 1 138 ? -4.914 -2.851 1.412 1.00 96.50 138 GLY A CA 1
ATOM 1160 C C . GLY A 1 138 ? -4.403 -3.878 2.414 1.00 96.50 138 GLY A C 1
ATOM 1161 O O . GLY A 1 138 ? -3.348 -4.466 2.205 1.00 96.50 138 GLY A O 1
ATOM 1162 N N . ASP A 1 139 ? -5.172 -4.118 3.469 1.00 95.62 139 ASP A N 1
ATOM 1163 C CA . ASP A 1 139 ? -4.880 -5.104 4.513 1.00 95.62 139 ASP A CA 1
ATOM 1164 C C . ASP A 1 139 ? -6.054 -6.085 4.621 1.00 95.62 139 ASP A C 1
ATOM 1166 O O . ASP A 1 139 ? -7.208 -5.683 4.832 1.00 95.62 139 ASP A O 1
ATOM 1170 N N . VAL A 1 140 ? -5.783 -7.373 4.378 1.00 95.12 140 VAL A N 1
ATOM 1171 C CA . VAL A 1 140 ? -6.817 -8.413 4.400 1.00 95.12 140 VAL A CA 1
ATOM 1172 C C . VAL A 1 140 ? -7.272 -8.656 5.830 1.00 95.12 140 VAL A C 1
ATOM 1174 O O . VAL A 1 140 ? -6.569 -9.211 6.676 1.00 95.12 140 VAL A O 1
ATOM 1177 N N . SER A 1 141 ? -8.526 -8.310 6.081 1.00 92.25 141 SER A N 1
ATOM 1178 C CA . SER A 1 141 ? -9.141 -8.458 7.385 1.00 92.25 141 SER A CA 1
ATOM 1179 C C . SER A 1 141 ? -9.229 -9.924 7.801 1.00 92.25 141 SER A C 1
ATOM 1181 O O . SER A 1 141 ? -9.575 -10.800 7.011 1.00 92.25 141 SER A O 1
ATOM 1183 N N . PHE A 1 142 ? -9.001 -10.176 9.091 1.00 90.81 142 PHE A N 1
ATOM 1184 C CA . PHE A 1 142 ? -9.286 -11.462 9.735 1.00 90.81 142 PHE A CA 1
ATOM 1185 C C . PHE A 1 142 ? -8.462 -12.656 9.234 1.00 90.81 142 PHE A C 1
ATOM 1187 O O . PHE A 1 142 ? -8.802 -13.789 9.574 1.00 90.81 142 PHE A O 1
ATOM 1194 N N . LEU A 1 143 ? -7.339 -12.444 8.534 1.00 91.75 143 LEU A N 1
ATOM 1195 C CA . LEU A 1 143 ? -6.473 -13.555 8.115 1.00 91.75 143 LEU A CA 1
ATOM 1196 C C . LEU A 1 143 ? -6.030 -14.414 9.314 1.00 91.75 143 LEU A C 1
ATOM 1198 O O . LEU A 1 143 ? -6.031 -15.642 9.251 1.00 91.75 143 LEU A O 1
ATOM 1202 N N . SER A 1 144 ? -5.707 -13.777 10.444 1.00 90.56 144 SER A N 1
ATOM 1203 C CA . SER A 1 144 ? -5.365 -14.490 11.684 1.00 90.56 144 SER A CA 1
ATOM 1204 C C . SER A 1 144 ? -6.499 -15.372 12.216 1.00 90.56 144 SER A C 1
ATOM 1206 O O . SER A 1 144 ? -6.215 -16.423 12.786 1.00 90.56 144 SER A O 1
ATOM 1208 N N . LEU A 1 145 ? -7.762 -14.973 12.025 1.00 91.12 145 LEU A N 1
ATOM 1209 C CA . LEU A 1 145 ? -8.928 -15.775 12.398 1.00 91.12 145 LEU A CA 1
ATOM 1210 C C . LEU A 1 145 ? -9.121 -16.932 11.421 1.00 91.12 145 LEU A C 1
ATOM 1212 O O . LEU A 1 145 ? -9.257 -18.062 11.870 1.00 91.12 145 LEU A O 1
ATOM 1216 N N . ALA A 1 146 ? -9.037 -16.682 10.111 1.00 91.62 146 ALA A N 1
ATOM 1217 C CA . ALA A 1 146 ? -9.099 -17.741 9.102 1.00 91.62 146 ALA A CA 1
ATOM 1218 C C . ALA A 1 146 ? -8.034 -18.826 9.357 1.00 91.62 146 ALA A C 1
ATOM 1220 O O . ALA A 1 146 ? -8.321 -20.019 9.298 1.00 91.62 146 ALA A O 1
ATOM 1221 N N . ASN A 1 147 ? -6.828 -18.409 9.754 1.00 92.44 147 ASN A N 1
ATOM 1222 C CA . ASN A 1 147 ? -5.726 -19.308 10.088 1.00 92.44 147 ASN A CA 1
ATOM 1223 C C . ASN A 1 147 ? -5.918 -20.109 11.388 1.00 92.44 147 ASN A C 1
ATOM 1225 O O . ASN A 1 147 ? -5.197 -21.090 11.577 1.00 92.44 147 ASN A O 1
ATOM 1229 N N . LYS A 1 148 ? -6.865 -19.758 12.278 1.00 89.50 148 LYS A N 1
ATOM 1230 C CA . LYS A 1 148 ? -7.152 -20.566 13.484 1.00 89.50 148 LYS A CA 1
ATOM 1231 C C . LYS A 1 148 ? -7.641 -21.971 13.125 1.00 89.50 148 LYS A C 1
ATOM 1233 O O . LYS A 1 148 ? -7.367 -22.915 13.860 1.00 89.50 148 LYS A O 1
ATOM 1238 N N . GLU A 1 149 ? -8.336 -22.106 11.999 1.00 84.12 149 GLU A N 1
ATOM 1239 C CA . GLU A 1 149 ? -8.838 -23.384 11.479 1.00 84.12 149 GLU A CA 1
ATOM 1240 C C . GLU A 1 149 ? -7.815 -24.113 10.584 1.00 84.12 149 GLU A C 1
ATOM 1242 O O . GLU A 1 149 ? -8.029 -25.261 10.195 1.00 84.12 149 GLU A O 1
ATOM 1247 N N . GLY A 1 150 ? -6.682 -23.466 10.288 1.00 90.31 150 GLY A N 1
ATOM 1248 C CA . GLY A 1 150 ? -5.587 -23.990 9.474 1.00 90.31 150 GLY A CA 1
ATOM 1249 C C . GLY A 1 150 ? -5.154 -23.022 8.371 1.00 90.31 150 GLY A C 1
ATOM 1250 O O . GLY A 1 150 ? -5.961 -22.266 7.834 1.00 90.31 150 GLY A O 1
ATOM 1251 N N . HIS A 1 151 ? -3.873 -23.083 7.989 1.00 93.75 151 HIS A N 1
ATOM 1252 C CA . HIS A 1 151 ? -3.297 -22.195 6.968 1.00 93.75 151 HIS A CA 1
ATOM 1253 C C . HIS A 1 151 ? -3.991 -22.281 5.603 1.00 93.75 151 HIS A C 1
ATOM 1255 O O . HIS A 1 151 ? -4.068 -21.277 4.907 1.00 93.75 151 HIS A O 1
ATOM 1261 N N . ALA A 1 152 ? -4.577 -23.432 5.259 1.00 94.00 152 ALA A N 1
ATOM 1262 C CA . ALA A 1 152 ? -5.294 -23.605 3.997 1.00 94.00 152 ALA A CA 1
ATOM 1263 C C . ALA A 1 152 ? -6.481 -22.632 3.843 1.00 94.00 152 ALA A C 1
ATOM 1265 O O . ALA A 1 152 ? -6.721 -22.134 2.747 1.00 94.00 152 ALA A O 1
ATOM 1266 N N . ASN A 1 153 ? -7.187 -22.318 4.936 1.00 92.44 153 ASN A N 1
ATOM 1267 C CA . ASN A 1 153 ? -8.296 -21.360 4.913 1.00 92.44 153 ASN A CA 1
ATOM 1268 C C . ASN A 1 153 ? -7.791 -19.921 4.736 1.00 92.44 153 ASN A C 1
ATOM 1270 O O . ASN A 1 153 ? -8.435 -19.111 4.070 1.00 92.44 153 ASN A O 1
ATOM 1274 N N . GLY A 1 154 ? -6.633 -19.598 5.319 1.00 94.62 154 GLY A N 1
ATOM 1275 C CA . GLY A 1 154 ? -5.967 -18.322 5.077 1.00 94.62 154 GLY A CA 1
ATOM 1276 C C . GLY A 1 154 ? -5.502 -18.189 3.631 1.00 94.62 154 GLY A C 1
ATOM 1277 O O . GLY A 1 154 ? -5.764 -17.170 3.002 1.00 94.62 154 GLY A O 1
ATOM 1278 N N . ASP A 1 155 ? -4.888 -19.230 3.072 1.00 95.69 155 ASP A N 1
ATOM 1279 C CA . ASP A 1 155 ? -4.446 -19.245 1.676 1.00 95.69 155 ASP A CA 1
ATOM 1280 C C . ASP A 1 155 ? -5.628 -19.115 0.702 1.00 95.69 155 ASP A C 1
ATOM 1282 O O . ASP A 1 155 ? -5.539 -18.371 -0.273 1.00 95.69 155 ASP A O 1
ATOM 1286 N N . GLU A 1 156 ? -6.763 -19.766 0.984 1.00 95.06 156 GLU A N 1
ATOM 1287 C CA . GLU A 1 156 ? -7.996 -19.605 0.203 1.00 95.06 156 GLU A CA 1
ATOM 1288 C C . GLU A 1 156 ? -8.506 -18.157 0.240 1.00 95.06 156 GLU A C 1
ATOM 1290 O O . GLU A 1 156 ? -8.831 -17.583 -0.802 1.00 95.06 156 GLU A O 1
ATOM 1295 N N . LEU A 1 157 ? -8.518 -17.532 1.422 1.00 95.12 157 LEU A N 1
ATOM 1296 C CA . LEU A 1 157 ? -8.889 -16.126 1.572 1.00 95.12 157 LEU A CA 1
ATOM 1297 C C . LEU A 1 157 ? -7.970 -15.210 0.751 1.00 95.12 157 LEU A C 1
ATOM 1299 O O . LEU A 1 157 ? -8.452 -14.333 0.036 1.00 95.12 157 LEU A O 1
ATOM 1303 N N . LEU A 1 158 ? -6.656 -15.432 0.813 1.00 96.62 158 LEU A N 1
ATOM 1304 C CA . LEU A 1 158 ? -5.670 -14.660 0.058 1.00 96.62 158 LEU A CA 1
ATOM 1305 C C . LEU A 1 158 ? -5.809 -14.874 -1.458 1.00 96.62 158 LEU A C 1
ATOM 1307 O O . LEU A 1 158 ? -5.737 -13.917 -2.227 1.00 96.62 158 LEU A O 1
ATOM 1311 N N . LYS A 1 159 ? -6.086 -16.099 -1.909 1.00 96.00 159 LYS A N 1
ATOM 1312 C CA . LYS A 1 159 ? -6.353 -16.402 -3.323 1.00 96.00 159 LYS A CA 1
ATOM 1313 C C . LYS A 1 159 ? -7.576 -15.658 -3.864 1.00 96.00 159 LYS A C 1
ATOM 1315 O O . LYS A 1 159 ? -7.596 -15.215 -5.019 1.00 96.00 159 LYS A O 1
ATOM 1320 N N . ASN A 1 160 ? -8.593 -15.480 -3.025 1.00 96.12 160 ASN A N 1
ATOM 1321 C CA . ASN A 1 160 ? -9.777 -14.717 -3.399 1.00 96.12 160 ASN A CA 1
ATOM 1322 C C . ASN A 1 160 ? -9.477 -13.227 -3.601 1.00 96.12 160 ASN A C 1
ATOM 1324 O O . ASN A 1 160 ? -10.127 -12.594 -4.432 1.00 96.12 160 ASN A O 1
ATOM 1328 N N . VAL A 1 161 ? -8.462 -12.673 -2.925 1.00 96.38 161 VAL A N 1
ATOM 1329 C CA . VAL A 1 161 ? -7.994 -11.302 -3.189 1.00 96.38 161 VAL A CA 1
ATOM 1330 C C . VAL A 1 161 ? -7.493 -11.172 -4.623 1.00 96.38 161 VAL A C 1
ATOM 1332 O O . VAL A 1 161 ? -7.911 -10.263 -5.342 1.00 96.38 161 VAL A O 1
ATOM 1335 N N . GLY A 1 162 ? -6.646 -12.100 -5.070 1.00 95.25 162 GLY A N 1
ATOM 1336 C CA . GLY A 1 162 ? -6.142 -12.078 -6.438 1.00 95.25 162 GLY A CA 1
ATOM 1337 C C . GLY A 1 162 ? -7.247 -12.197 -7.472 1.00 95.25 162 GLY A C 1
ATOM 1338 O O . GLY A 1 162 ? -7.327 -11.374 -8.385 1.00 95.25 162 GLY A O 1
ATOM 1339 N N . SER A 1 163 ? -8.157 -13.148 -7.268 1.00 95.44 163 SER A N 1
ATOM 1340 C CA . SER A 1 163 ? -9.319 -13.351 -8.141 1.00 95.44 163 SER A CA 1
ATOM 1341 C C . SER A 1 163 ? -10.185 -12.088 -8.240 1.00 95.44 163 SER A C 1
ATOM 1343 O O . SER A 1 163 ? -10.464 -11.613 -9.342 1.00 95.44 163 SER A O 1
ATOM 1345 N N . ALA A 1 164 ? -10.528 -11.481 -7.098 1.00 96.31 164 ALA A N 1
ATOM 1346 C CA . ALA A 1 164 ? -11.317 -10.253 -7.049 1.00 96.31 164 ALA A CA 1
ATOM 1347 C C . ALA A 1 164 ? -10.590 -9.065 -7.702 1.00 96.31 164 ALA A C 1
ATOM 1349 O O . ALA A 1 164 ? -11.224 -8.260 -8.382 1.00 96.31 164 ALA A O 1
ATOM 1350 N N . SER A 1 165 ? -9.267 -8.947 -7.534 1.00 95.81 165 SER A N 1
ATOM 1351 C CA . SER A 1 165 ? -8.480 -7.870 -8.153 1.00 95.81 165 SER A CA 1
ATOM 1352 C C . SER A 1 165 ? -8.449 -7.981 -9.681 1.00 95.81 165 SER A C 1
ATOM 1354 O O . SER A 1 165 ? -8.643 -6.981 -10.379 1.00 95.81 165 SER A O 1
ATOM 1356 N N . LYS A 1 166 ? -8.302 -9.208 -10.206 1.00 93.75 166 LYS A N 1
ATOM 1357 C CA . LYS A 1 166 ? -8.310 -9.496 -11.644 1.00 93.75 166 LYS A CA 1
ATOM 1358 C C . LYS A 1 166 ? -9.653 -9.134 -12.268 1.00 93.75 166 LYS A C 1
ATOM 1360 O O . LYS A 1 166 ? -9.704 -8.407 -13.258 1.00 93.75 166 LYS A O 1
ATOM 1365 N N . GLU A 1 167 ? -10.743 -9.580 -11.652 1.00 94.00 167 GLU A N 1
ATOM 1366 C CA . GLU A 1 167 ? -12.099 -9.291 -12.122 1.00 94.00 167 GLU A CA 1
ATOM 1367 C C . GLU A 1 167 ? -12.458 -7.799 -11.995 1.00 94.00 167 GLU A C 1
ATOM 1369 O O . GLU A 1 167 ? -13.092 -7.232 -12.887 1.00 94.00 167 GLU A O 1
ATOM 1374 N N . ALA A 1 168 ? -11.971 -7.118 -10.953 1.00 93.31 168 ALA A N 1
ATOM 1375 C CA . ALA A 1 168 ? -12.130 -5.674 -10.791 1.00 93.31 168 ALA A CA 1
ATOM 1376 C C . ALA A 1 168 ? -11.239 -4.829 -11.719 1.00 93.31 168 ALA A C 1
ATOM 1378 O O . ALA A 1 168 ? -11.335 -3.601 -11.686 1.00 93.31 168 ALA A O 1
ATOM 1379 N N . LYS A 1 169 ? -10.379 -5.457 -12.536 1.00 92.75 169 LYS A N 1
ATOM 1380 C CA . LYS A 1 169 ? -9.366 -4.782 -13.366 1.00 92.75 169 LYS A CA 1
ATOM 1381 C C . LYS A 1 169 ? -8.471 -3.842 -12.549 1.00 92.75 169 LYS A C 1
ATOM 1383 O O . LYS A 1 169 ? -8.102 -2.757 -13.003 1.00 92.75 169 LYS A O 1
ATOM 1388 N N . LEU A 1 170 ? -8.141 -4.261 -11.331 1.00 92.94 170 LEU A N 1
ATOM 1389 C CA . LEU A 1 170 ? -7.195 -3.586 -10.458 1.00 92.94 170 LEU A CA 1
ATOM 1390 C C . LEU A 1 170 ? -5.868 -4.337 -10.527 1.00 92.94 170 LEU A C 1
ATOM 1392 O O . LEU A 1 170 ? -5.785 -5.489 -10.102 1.00 92.94 170 LEU A O 1
ATOM 1396 N N . ARG A 1 171 ? -4.816 -3.690 -11.035 1.00 93.69 171 ARG A N 1
ATOM 1397 C CA . ARG A 1 171 ? -3.471 -4.266 -10.986 1.00 93.69 171 ARG A CA 1
ATOM 1398 C C . ARG A 1 171 ? -2.960 -4.260 -9.548 1.00 93.69 171 ARG A C 1
ATOM 1400 O O . ARG A 1 171 ? -2.513 -3.230 -9.040 1.00 93.69 171 ARG A O 1
ATOM 1407 N N . ALA A 1 172 ? -3.084 -5.414 -8.904 1.00 95.75 172 ALA A N 1
ATOM 1408 C CA . ALA A 1 172 ? -2.684 -5.653 -7.529 1.00 95.75 172 ALA A CA 1
ATOM 1409 C C . ALA A 1 172 ? -1.345 -6.394 -7.445 1.00 95.75 172 ALA A C 1
ATOM 1411 O O . ALA A 1 172 ? -0.958 -7.134 -8.350 1.00 95.75 172 ALA A O 1
ATOM 1412 N N . TYR A 1 173 ? -0.672 -6.208 -6.317 1.00 96.69 173 TYR A N 1
ATOM 1413 C CA . TYR A 1 173 ? 0.597 -6.824 -5.974 1.00 96.69 173 TYR A CA 1
ATOM 1414 C C . TYR A 1 173 ? 0.551 -7.287 -4.525 1.00 96.69 173 TYR A C 1
ATOM 1416 O O . TYR A 1 173 ? 0.061 -6.554 -3.661 1.00 96.69 173 TYR A O 1
ATOM 1424 N N . ARG A 1 174 ? 1.126 -8.449 -4.225 1.00 96.69 174 ARG A N 1
ATOM 1425 C CA . ARG A 1 174 ? 1.328 -8.876 -2.842 1.00 96.69 174 ARG A CA 1
ATOM 1426 C C . ARG A 1 174 ? 2.418 -8.014 -2.217 1.00 96.69 174 ARG A C 1
ATOM 1428 O O . ARG A 1 174 ? 3.572 -8.089 -2.631 1.00 96.69 174 ARG A O 1
ATOM 1435 N N . HIS A 1 175 ? 2.056 -7.195 -1.233 1.00 96.19 175 HIS A N 1
ATOM 1436 C CA . HIS A 1 175 ? 3.003 -6.311 -0.559 1.00 96.19 175 HIS A CA 1
ATOM 1437 C C . HIS A 1 175 ? 3.818 -7.078 0.497 1.00 96.19 175 HIS A C 1
ATOM 1439 O O . HIS A 1 175 ? 5.039 -6.920 0.586 1.00 96.19 175 HIS A O 1
ATOM 1445 N N . GLY A 1 176 ? 3.155 -7.975 1.231 1.00 93.62 176 GLY A N 1
ATOM 1446 C CA . GLY A 1 176 ? 3.761 -8.886 2.202 1.00 93.62 176 GLY A CA 1
ATOM 1447 C C . GLY A 1 176 ? 2.712 -9.422 3.174 1.00 93.62 176 GLY A C 1
ATOM 1448 O O . GLY A 1 176 ? 1.775 -8.716 3.496 1.00 93.62 176 GLY A O 1
ATOM 1449 N N . GLY A 1 177 ? 2.824 -10.672 3.638 1.00 93.12 177 GLY A N 1
ATOM 1450 C CA . GLY A 1 177 ? 1.830 -11.228 4.573 1.00 93.12 177 GLY A CA 1
ATOM 1451 C C . GLY A 1 177 ? 0.400 -11.205 4.003 1.00 93.12 177 GLY A C 1
ATOM 1452 O O . GLY A 1 177 ? 0.159 -11.855 2.978 1.00 93.12 177 GLY A O 1
ATOM 1453 N N . ASP A 1 178 ? -0.489 -10.475 4.688 1.00 94.56 178 ASP A N 1
ATOM 1454 C CA . ASP A 1 178 ? -1.877 -10.093 4.362 1.00 94.56 178 ASP A CA 1
ATOM 1455 C C . ASP A 1 178 ? -2.021 -8.740 3.642 1.00 94.56 178 ASP A C 1
ATOM 1457 O O . ASP A 1 178 ? -3.132 -8.347 3.283 1.00 94.56 178 ASP A O 1
ATOM 1461 N N . GLU A 1 179 ? -0.923 -8.032 3.401 1.00 96.81 179 GLU A N 1
ATOM 1462 C CA . GLU A 1 179 ? -0.922 -6.730 2.745 1.00 96.81 179 GLU A CA 1
ATOM 1463 C C . GLU A 1 179 ? -0.885 -6.869 1.220 1.00 96.81 179 GLU A C 1
ATOM 1465 O O . GLU A 1 179 ? -0.095 -7.624 0.631 1.00 96.81 179 GLU A O 1
ATOM 1470 N N . VAL A 1 180 ? -1.712 -6.062 0.567 1.00 97.38 180 VAL A N 1
ATOM 1471 C CA . VAL A 1 180 ? -1.840 -5.970 -0.883 1.00 97.38 180 VAL A CA 1
ATOM 1472 C C . VAL A 1 180 ? -1.715 -4.513 -1.287 1.00 97.38 180 VAL A C 1
ATOM 1474 O O . VAL A 1 180 ? -2.343 -3.629 -0.720 1.00 97.38 180 VAL A O 1
ATOM 1477 N N . SER A 1 181 ? -0.907 -4.260 -2.301 1.00 97.62 181 SER A N 1
ATOM 1478 C CA . SER A 1 181 ? -0.768 -2.942 -2.917 1.00 97.62 181 SER A CA 1
ATOM 1479 C C . SER A 1 181 ? -1.394 -2.946 -4.303 1.00 97.62 181 SER A C 1
ATOM 1481 O O . SER A 1 181 ? -1.470 -3.989 -4.942 1.00 97.62 181 SER A O 1
ATOM 1483 N N . GLY A 1 182 ? -1.830 -1.798 -4.796 1.00 95.19 182 GLY A N 1
ATOM 1484 C CA . GLY A 1 182 ? -2.362 -1.645 -6.143 1.00 95.19 182 GLY A CA 1
ATOM 1485 C C . GLY A 1 182 ? -1.794 -0.413 -6.822 1.00 95.19 182 GLY A C 1
ATOM 1486 O O . GLY A 1 182 ? -1.408 0.549 -6.161 1.00 95.19 182 GLY A O 1
ATOM 1487 N N . PHE A 1 183 ? -1.762 -0.443 -8.149 1.00 93.06 183 PHE A N 1
ATOM 1488 C CA . PHE A 1 183 ? -1.375 0.706 -8.954 1.00 93.06 183 PHE A CA 1
ATOM 1489 C C . PHE A 1 183 ? -2.451 0.975 -9.994 1.00 93.06 183 PHE A C 1
ATOM 1491 O O . PHE A 1 183 ? -2.793 0.095 -10.784 1.00 93.06 183 PHE A O 1
ATOM 1498 N N . CYS A 1 184 ? -3.034 2.168 -9.954 1.00 91.56 184 CYS A N 1
ATOM 1499 C CA . CYS A 1 184 ? -4.251 2.474 -10.687 1.00 91.56 184 CYS A CA 1
ATOM 1500 C C . CYS A 1 184 ? -4.142 3.813 -11.407 1.00 91.56 184 CYS A C 1
ATOM 1502 O O . CYS A 1 184 ? -3.593 4.774 -10.877 1.00 91.56 184 CYS A O 1
ATOM 1504 N N . PHE A 1 185 ? -4.740 3.873 -12.592 1.00 89.94 185 PHE A N 1
ATOM 1505 C CA . PHE A 1 185 ? -4.997 5.106 -13.315 1.00 89.94 185 PHE A CA 1
ATOM 1506 C C . PHE A 1 185 ? -6.512 5.342 -13.442 1.00 89.94 185 PHE A C 1
ATOM 1508 O O . PHE A 1 185 ? -7.263 4.391 -13.696 1.00 89.94 185 PHE A O 1
ATOM 1515 N N . GLY A 1 186 ? -6.956 6.586 -13.248 1.00 88.00 186 GLY A N 1
ATOM 1516 C CA . GLY A 1 186 ? -8.340 7.026 -13.432 1.00 88.00 186 GLY A CA 1
ATOM 1517 C C . GLY A 1 186 ? -9.270 6.685 -12.262 1.00 88.00 186 GLY A C 1
ATOM 1518 O O . GLY A 1 186 ? -9.044 7.111 -11.134 1.00 88.00 186 GLY A O 1
ATOM 1519 N N . GLU A 1 187 ? -10.347 5.946 -12.544 1.00 89.31 187 GLU A N 1
ATOM 1520 C CA . GLU A 1 187 ? -11.492 5.674 -11.652 1.00 89.31 187 GLU A CA 1
ATOM 1521 C C . GLU A 1 187 ? -11.162 4.717 -10.483 1.00 89.31 187 GLU A C 1
ATOM 1523 O O . GLU A 1 187 ? -11.718 3.623 -10.356 1.00 89.31 187 GLU A O 1
ATOM 1528 N N . VAL A 1 188 ? -10.235 5.117 -9.607 1.00 93.06 188 VAL A N 1
ATOM 1529 C CA . VAL A 1 188 ? -9.749 4.289 -8.491 1.00 93.06 188 VAL A CA 1
ATOM 1530 C C . VAL A 1 188 ? -10.865 3.896 -7.516 1.00 93.06 188 VAL A C 1
ATOM 1532 O O . VAL A 1 188 ? -10.948 2.736 -7.119 1.00 93.06 188 VAL A O 1
ATOM 1535 N N . GLU A 1 189 ? -11.772 4.818 -7.187 1.00 93.19 189 GLU A N 1
ATOM 1536 C CA . GLU A 1 189 ? -12.876 4.568 -6.249 1.00 93.19 189 GLU A CA 1
ATOM 1537 C C . GLU A 1 189 ? -13.861 3.515 -6.773 1.00 93.19 189 GLU A C 1
ATOM 1539 O O . GLU A 1 189 ? -14.309 2.645 -6.024 1.00 93.19 189 GLU A O 1
ATOM 1544 N N . GLU A 1 190 ? -14.178 3.541 -8.072 1.00 94.44 190 GLU A N 1
ATOM 1545 C CA . GLU A 1 190 ? -15.070 2.552 -8.682 1.00 94.44 190 GLU A CA 1
ATOM 1546 C C . GLU A 1 190 ? -14.423 1.166 -8.709 1.00 94.44 190 GLU A C 1
ATOM 1548 O O . GLU A 1 190 ? -15.043 0.183 -8.283 1.00 94.44 190 GLU A O 1
ATOM 1553 N N . LYS A 1 191 ? -13.152 1.091 -9.124 1.00 94.19 191 LYS A N 1
ATOM 1554 C CA . LYS A 1 191 ? -12.381 -0.158 -9.122 1.00 94.19 191 LYS A CA 1
ATOM 1555 C C . LYS A 1 191 ? -12.278 -0.748 -7.718 1.00 94.19 191 LYS A C 1
ATOM 1557 O O . LYS A 1 191 ? -12.512 -1.944 -7.551 1.00 94.19 191 LYS A O 1
ATOM 1562 N N . LEU A 1 192 ? -12.011 0.070 -6.697 1.00 95.50 192 LEU A N 1
ATOM 1563 C CA . LEU A 1 192 ? -11.940 -0.390 -5.307 1.00 95.50 192 LEU A CA 1
ATOM 1564 C C . LEU A 1 192 ? -13.288 -0.825 -4.753 1.00 95.50 192 LEU A C 1
ATOM 1566 O O . LEU A 1 192 ? -13.366 -1.848 -4.073 1.00 95.50 192 LEU A O 1
ATOM 1570 N N . LYS A 1 193 ? -14.361 -0.097 -5.062 1.00 95.56 193 LYS A N 1
ATOM 1571 C CA . LYS A 1 193 ? -15.714 -0.499 -4.675 1.00 95.56 193 LYS A CA 1
ATOM 1572 C C . LYS A 1 193 ? -16.082 -1.848 -5.287 1.00 95.56 193 LYS A C 1
ATOM 1574 O O . LYS A 1 193 ? -16.633 -2.700 -4.589 1.00 95.56 193 LYS A O 1
ATOM 1579 N N . ASN A 1 194 ? -15.773 -2.055 -6.568 1.00 95.75 194 ASN A N 1
ATOM 1580 C CA . ASN A 1 194 ? -16.020 -3.327 -7.236 1.00 95.75 194 ASN A CA 1
ATOM 1581 C C . ASN A 1 194 ? -15.156 -4.450 -6.644 1.00 95.75 194 ASN A C 1
ATOM 1583 O O . ASN A 1 194 ? -15.679 -5.501 -6.290 1.00 95.75 194 ASN A O 1
ATOM 1587 N N . PHE A 1 195 ? -13.863 -4.195 -6.441 1.00 96.44 195 PHE A N 1
ATOM 1588 C CA . PHE A 1 195 ? -12.935 -5.128 -5.807 1.00 96.44 195 PHE A CA 1
ATOM 1589 C C . PHE A 1 195 ? -13.414 -5.582 -4.419 1.00 96.44 195 PHE A C 1
ATOM 1591 O O . PHE A 1 195 ? -13.536 -6.782 -4.180 1.00 96.44 195 PHE A O 1
ATOM 1598 N N . LYS A 1 196 ? -13.783 -4.649 -3.530 1.00 95.69 196 LYS A N 1
ATOM 1599 C CA . LYS A 1 196 ? -14.326 -4.972 -2.198 1.00 95.69 196 LYS A CA 1
ATOM 1600 C C . LYS A 1 196 ? -15.624 -5.772 -2.276 1.00 95.69 196 LYS A C 1
ATOM 1602 O O . LYS A 1 196 ? -15.799 -6.719 -1.519 1.00 95.69 196 LYS A O 1
ATOM 1607 N N . LYS A 1 197 ? -16.519 -5.420 -3.205 1.00 95.69 197 LYS A N 1
ATOM 1608 C CA . LYS A 1 197 ? -17.785 -6.136 -3.426 1.00 95.69 197 LYS A CA 1
ATOM 1609 C C . LYS A 1 197 ? -17.570 -7.568 -3.923 1.00 95.69 197 LYS A C 1
ATOM 1611 O O . LYS A 1 197 ? -18.358 -8.447 -3.590 1.00 95.69 197 LYS A O 1
ATOM 1616 N N . LEU A 1 198 ? -16.573 -7.797 -4.773 1.00 95.25 198 LEU A N 1
ATOM 1617 C CA . LEU A 1 198 ? -16.221 -9.138 -5.240 1.00 95.25 198 LEU A CA 1
ATOM 1618 C C . LEU A 1 198 ? -15.589 -9.943 -4.104 1.00 95.25 198 LEU A C 1
ATOM 1620 O O . LEU A 1 198 ? -15.981 -11.080 -3.862 1.00 95.25 198 LEU A O 1
ATOM 1624 N N . PHE A 1 199 ? -14.689 -9.323 -3.340 1.00 95.12 199 PHE A N 1
ATOM 1625 C CA . PHE A 1 199 ? -14.038 -9.970 -2.206 1.00 95.12 199 PHE A CA 1
ATOM 1626 C C . PHE A 1 199 ? -15.015 -10.341 -1.078 1.00 95.12 199 PHE A C 1
ATOM 1628 O O . PHE A 1 199 ? -14.914 -11.427 -0.511 1.00 95.12 199 PHE A O 1
ATOM 1635 N N . SER A 1 200 ? -16.018 -9.509 -0.789 1.00 92.88 200 SER A N 1
ATOM 1636 C CA . SER A 1 200 ? -16.995 -9.787 0.274 1.00 92.88 200 SER A CA 1
ATOM 1637 C C . SER A 1 200 ? -17.935 -10.964 -0.021 1.00 92.88 200 SER A C 1
ATOM 1639 O O . SER A 1 200 ? -18.626 -11.435 0.879 1.00 92.88 200 SER A O 1
ATOM 1641 N N . GLN A 1 201 ? -17.954 -11.481 -1.256 1.00 91.19 201 GLN A N 1
ATOM 1642 C CA . GLN A 1 201 ? -18.720 -12.683 -1.625 1.00 91.19 201 GLN A CA 1
ATOM 1643 C C . GLN A 1 201 ? -18.065 -13.981 -1.135 1.00 91.19 201 GLN A C 1
ATOM 1645 O O . GLN A 1 201 ? -18.648 -15.059 -1.267 1.00 91.19 201 GLN A O 1
ATOM 1650 N N . CYS A 1 202 ? -16.860 -13.892 -0.572 1.00 88.62 202 CYS A N 1
ATOM 1651 C CA . CYS A 1 202 ? -16.158 -15.029 -0.002 1.00 88.62 202 CYS A CA 1
ATOM 1652 C C . CYS A 1 202 ? -16.855 -15.563 1.256 1.00 88.62 202 CYS A C 1
ATOM 1654 O O . CYS A 1 202 ? -17.676 -14.897 1.892 1.00 88.62 202 CYS A O 1
ATOM 1656 N N . LYS A 1 203 ? -16.510 -16.797 1.638 1.00 88.25 203 LYS A N 1
ATOM 1657 C CA . LYS A 1 203 ? -17.060 -17.440 2.835 1.00 88.25 203 LYS A CA 1
ATOM 1658 C C . LYS A 1 203 ? -16.762 -16.597 4.082 1.00 88.25 203 LYS A C 1
ATOM 1660 O O . LYS A 1 203 ? -15.626 -16.184 4.298 1.00 88.25 203 LYS A O 1
ATOM 1665 N N . LYS A 1 204 ? -17.784 -16.399 4.922 1.00 88.75 204 LYS A N 1
ATOM 1666 C CA . LYS A 1 204 ? -17.653 -15.724 6.222 1.00 88.75 204 LYS A CA 1
ATOM 1667 C C . LYS A 1 204 ? -16.630 -16.420 7.124 1.00 88.75 204 LYS A C 1
ATOM 1669 O O . LYS A 1 204 ? -16.555 -17.649 7.148 1.00 88.75 204 LYS A O 1
ATOM 1674 N N . ILE A 1 205 ? -15.894 -15.622 7.892 1.00 85.44 205 ILE A N 1
ATOM 1675 C CA . ILE A 1 205 ? -14.844 -16.056 8.820 1.00 85.44 205 ILE A CA 1
ATOM 1676 C C . ILE A 1 205 ? -15.368 -15.817 10.233 1.00 85.44 205 ILE A C 1
ATOM 1678 O O . ILE A 1 205 ? -15.436 -14.672 10.661 1.00 85.44 205 ILE A O 1
ATOM 1682 N N . HIS A 1 206 ? -15.757 -16.876 10.952 1.00 84.81 206 HIS A N 1
ATOM 1683 C CA . HIS A 1 206 ? -16.355 -16.752 12.293 1.00 84.81 206 HIS A CA 1
ATOM 1684 C C . HIS A 1 206 ? -17.505 -15.725 12.346 1.00 84.81 206 HIS A C 1
ATOM 1686 O O . HIS A 1 206 ? -17.455 -14.794 13.132 1.00 84.81 206 HIS A O 1
ATOM 1692 N N . GLY A 1 207 ? -18.485 -15.838 11.439 1.00 83.38 207 GLY A N 1
ATOM 1693 C CA . GLY A 1 207 ? -19.627 -14.908 11.361 1.00 83.38 207 GLY A CA 1
ATOM 1694 C C . GLY A 1 207 ? -19.327 -13.560 10.688 1.00 83.38 207 GLY A C 1
ATOM 1695 O O . GLY A 1 207 ? -20.232 -12.944 10.117 1.00 83.38 207 GLY A O 1
ATOM 1696 N N . LEU A 1 208 ? -18.051 -13.174 10.605 1.00 86.12 208 LEU A N 1
ATOM 1697 C CA . LEU A 1 208 ? -17.605 -11.918 10.007 1.00 86.12 208 LEU A CA 1
ATOM 1698 C C . LEU A 1 208 ? -17.507 -11.999 8.482 1.00 86.12 208 LEU A C 1
ATOM 1700 O O . LEU A 1 208 ? -17.055 -12.992 7.903 1.00 86.12 208 LEU A O 1
ATOM 1704 N N . GLU A 1 209 ? -17.908 -10.919 7.819 1.00 90.81 209 GLU A N 1
ATOM 1705 C CA . GLU A 1 209 ? -17.743 -10.774 6.374 1.00 90.81 209 GLU A CA 1
ATOM 1706 C C . GLU A 1 209 ? -16.273 -10.510 6.025 1.00 90.81 209 GLU A C 1
ATOM 1708 O O . GLU A 1 209 ? -15.644 -9.652 6.651 1.00 90.81 209 GLU A O 1
ATOM 1713 N N . PRO A 1 210 ? -15.706 -11.223 5.035 1.00 90.88 210 PRO A N 1
ATOM 1714 C CA . PRO A 1 210 ? -14.378 -10.922 4.527 1.00 90.88 210 PRO A CA 1
ATOM 1715 C C . PRO A 1 210 ? -14.314 -9.475 4.051 1.00 90.88 210 PRO A C 1
ATOM 1717 O O . PRO A 1 210 ? -15.177 -9.013 3.303 1.00 90.88 210 PRO A O 1
ATOM 1720 N N . ASN A 1 211 ? -13.279 -8.765 4.482 1.00 93.19 211 ASN A N 1
ATOM 1721 C CA . ASN A 1 211 ? -13.062 -7.378 4.110 1.00 93.19 211 ASN A CA 1
ATOM 1722 C C . ASN A 1 211 ? -11.590 -7.129 3.784 1.00 93.19 211 ASN A C 1
ATOM 1724 O O . ASN A 1 211 ? -10.701 -7.862 4.222 1.00 93.19 211 ASN A O 1
ATOM 1728 N N . ILE A 1 212 ? -11.344 -6.081 3.011 1.00 94.19 212 ILE A N 1
ATOM 1729 C CA . ILE A 1 212 ? -10.011 -5.535 2.816 1.00 94.19 212 ILE A CA 1
ATOM 1730 C C . ILE A 1 212 ? -10.052 -4.050 3.148 1.00 94.19 212 ILE A C 1
ATOM 1732 O O . ILE A 1 212 ? -10.808 -3.269 2.557 1.00 94.19 212 ILE A O 1
ATOM 1736 N N . ASP A 1 213 ? -9.261 -3.672 4.143 1.00 94.75 213 ASP A N 1
ATOM 1737 C CA . ASP A 1 213 ? -9.186 -2.300 4.615 1.00 94.75 213 ASP A CA 1
ATOM 1738 C C . ASP A 1 213 ? -8.223 -1.553 3.692 1.00 94.75 213 ASP A C 1
ATOM 1740 O O . ASP A 1 213 ? -7.037 -1.860 3.667 1.00 94.75 213 ASP A O 1
ATOM 1744 N N . THR A 1 214 ? -8.734 -0.626 2.875 1.00 96.12 214 THR A N 1
ATOM 1745 C CA . THR A 1 214 ? -7.946 0.020 1.811 1.00 96.12 214 THR A CA 1
ATOM 1746 C C . THR A 1 214 ? -7.789 1.515 2.021 1.00 96.12 214 THR A C 1
ATOM 1748 O O . THR A 1 214 ? -8.733 2.186 2.436 1.00 96.12 214 THR A O 1
ATOM 1751 N N . GLY A 1 215 ? -6.648 2.045 1.598 1.00 96.25 215 GLY A N 1
ATOM 1752 C CA . GLY A 1 215 ? -6.380 3.467 1.445 1.00 96.25 215 GLY A CA 1
ATOM 1753 C C . GLY A 1 215 ? -5.746 3.750 0.089 1.00 96.25 215 GLY A C 1
ATOM 1754 O O . GLY A 1 215 ? -5.141 2.875 -0.531 1.00 96.25 215 GLY A O 1
ATOM 1755 N N . THR A 1 216 ? -5.920 4.972 -0.397 1.00 96.94 216 THR A N 1
ATOM 1756 C CA . THR A 1 216 ? -5.391 5.424 -1.686 1.00 96.94 216 THR A CA 1
ATOM 1757 C C . THR A 1 216 ? -4.591 6.694 -1.499 1.00 96.94 216 THR A C 1
ATOM 1759 O O . THR A 1 216 ? -4.848 7.457 -0.571 1.00 96.94 216 THR A O 1
ATOM 1762 N N . ALA A 1 217 ? -3.630 6.942 -2.376 1.00 96.31 217 ALA A N 1
ATOM 1763 C CA . ALA A 1 217 ? -2.939 8.220 -2.459 1.00 96.31 217 ALA A CA 1
ATOM 1764 C C . ALA A 1 217 ? -2.665 8.546 -3.920 1.00 96.31 217 ALA A C 1
ATOM 1766 O O . ALA A 1 217 ? -2.318 7.651 -4.695 1.00 96.31 217 ALA A O 1
ATOM 1767 N N . SER A 1 218 ? -2.843 9.803 -4.312 1.00 95.00 218 SER A N 1
ATOM 1768 C CA . SER A 1 218 ? -2.477 10.259 -5.654 1.00 95.00 218 SER A CA 1
ATOM 1769 C C . SER A 1 218 ? -0.997 10.642 -5.715 1.00 95.00 218 SER A C 1
ATOM 1771 O O . SER A 1 218 ? -0.374 10.974 -4.700 1.00 95.00 218 SER A O 1
ATOM 1773 N N . LEU A 1 219 ? -0.418 10.635 -6.916 1.00 94.50 219 LEU A N 1
ATOM 1774 C CA . LEU A 1 219 ? 0.951 11.117 -7.109 1.00 94.50 219 LEU A CA 1
ATOM 1775 C C . LEU A 1 219 ? 1.080 12.600 -6.725 1.00 94.50 219 LEU A C 1
ATOM 1777 O O . LEU A 1 219 ? 2.091 13.015 -6.161 1.00 94.50 219 LEU A O 1
ATOM 1781 N N . SER A 1 220 ? 0.052 13.407 -6.999 1.00 92.19 220 SER A N 1
ATOM 1782 C CA . SER A 1 220 ? 0.030 14.831 -6.640 1.00 92.19 220 SER A CA 1
ATOM 1783 C C . SER A 1 220 ? 0.193 15.065 -5.132 1.00 92.19 220 SER A C 1
ATOM 1785 O O . SER A 1 220 ? 0.955 15.946 -4.726 1.00 92.19 220 SER A O 1
ATOM 1787 N N . GLU A 1 221 ? -0.446 14.247 -4.293 1.00 93.31 221 GLU A N 1
ATOM 1788 C CA . GLU A 1 221 ? -0.310 14.302 -2.835 1.00 93.31 221 GLU A CA 1
ATOM 1789 C C . GLU A 1 221 ? 1.101 13.921 -2.385 1.00 93.31 221 GLU A C 1
ATOM 1791 O O . GLU A 1 221 ? 1.699 14.614 -1.557 1.00 93.31 221 GLU A O 1
ATOM 1796 N N . ALA A 1 222 ? 1.663 12.862 -2.970 1.00 95.31 222 ALA A N 1
ATOM 1797 C CA . ALA A 1 222 ? 3.026 12.437 -2.676 1.00 95.31 222 ALA A CA 1
ATOM 1798 C C . ALA A 1 222 ? 4.052 13.522 -3.044 1.00 95.31 222 ALA A C 1
ATOM 1800 O O . ALA A 1 222 ? 4.960 13.811 -2.263 1.00 95.31 222 ALA A O 1
ATOM 1801 N N . LEU A 1 223 ? 3.868 14.195 -4.186 1.00 94.38 223 LEU A N 1
ATOM 1802 C CA . LEU A 1 223 ? 4.702 15.327 -4.602 1.00 94.38 223 LEU A CA 1
ATOM 1803 C C . LEU A 1 223 ? 4.579 16.519 -3.649 1.00 94.38 223 LEU A C 1
ATOM 1805 O O . LEU A 1 223 ? 5.583 17.174 -3.359 1.00 94.38 223 LEU A O 1
ATOM 1809 N N . ALA A 1 224 ? 3.378 16.800 -3.140 1.00 92.62 224 ALA A N 1
ATOM 1810 C CA . ALA A 1 224 ? 3.170 17.849 -2.148 1.00 92.62 224 ALA A CA 1
ATOM 1811 C C . ALA A 1 224 ? 3.913 17.546 -0.836 1.00 92.62 224 ALA A C 1
ATOM 1813 O O . ALA A 1 224 ? 4.644 18.413 -0.349 1.00 92.62 224 ALA A O 1
ATOM 1814 N N . VAL A 1 225 ? 3.812 16.316 -0.313 1.00 94.56 225 VAL A N 1
ATOM 1815 C CA . VAL A 1 225 ? 4.591 15.878 0.863 1.00 94.56 225 VAL A CA 1
ATOM 1816 C C . VAL A 1 225 ? 6.088 16.000 0.587 1.00 94.56 225 VAL A C 1
ATOM 1818 O O . VAL A 1 225 ? 6.812 16.586 1.389 1.00 94.56 225 VAL A O 1
ATOM 1821 N N . PHE A 1 226 ? 6.558 15.491 -0.554 1.00 95.44 226 PHE A N 1
ATOM 1822 C CA . PHE A 1 226 ? 7.972 15.520 -0.926 1.00 95.44 226 PHE A CA 1
ATOM 1823 C C . PHE A 1 226 ? 8.523 16.953 -0.939 1.00 95.44 226 PHE A C 1
ATOM 1825 O O . PHE A 1 226 ? 9.551 17.239 -0.325 1.00 95.44 226 PHE A O 1
ATOM 1832 N N . ARG A 1 227 ? 7.808 17.887 -1.579 1.00 93.50 227 ARG A N 1
ATOM 1833 C CA . ARG A 1 227 ? 8.178 19.312 -1.622 1.00 93.50 227 ARG A CA 1
ATOM 1834 C C . ARG A 1 227 ? 8.163 19.949 -0.240 1.00 93.50 227 ARG A C 1
ATOM 1836 O O . ARG A 1 227 ? 9.034 20.759 0.062 1.00 93.50 227 ARG A O 1
ATOM 1843 N N . GLN A 1 228 ? 7.198 19.589 0.603 1.00 93.69 228 GLN A N 1
ATOM 1844 C CA . GLN A 1 228 ? 7.137 20.085 1.972 1.00 93.69 228 GLN A CA 1
ATOM 1845 C C . GLN A 1 228 ? 8.335 19.602 2.799 1.00 93.69 228 GLN A C 1
ATOM 1847 O O . GLN A 1 228 ? 8.920 20.403 3.525 1.00 93.69 228 GLN A O 1
ATOM 1852 N N . LEU A 1 229 ? 8.721 18.329 2.667 1.00 94.31 229 LEU A N 1
ATOM 1853 C CA . LEU A 1 229 ? 9.907 17.778 3.325 1.00 94.31 229 LEU A CA 1
ATOM 1854 C C . LEU A 1 229 ? 11.188 18.449 2.831 1.00 94.31 229 LEU A C 1
ATOM 1856 O O . LEU A 1 229 ? 12.042 18.777 3.643 1.00 94.31 229 LEU A O 1
ATOM 1860 N N . TYR A 1 230 ? 11.306 18.715 1.531 1.00 94.00 230 TYR A N 1
ATOM 1861 C CA . TYR A 1 230 ? 12.469 19.408 0.982 1.00 94.00 230 TYR A CA 1
ATOM 1862 C C . TYR A 1 230 ? 12.568 20.869 1.458 1.00 94.00 230 TYR A C 1
ATOM 1864 O O . TYR A 1 230 ? 13.624 21.311 1.906 1.00 94.00 230 TYR A O 1
ATOM 1872 N N . ASN A 1 231 ? 11.461 21.617 1.398 1.00 92.12 231 ASN A N 1
ATOM 1873 C CA . ASN A 1 231 ? 11.443 23.053 1.700 1.00 92.12 231 ASN A CA 1
ATOM 1874 C C . ASN A 1 231 ? 11.519 23.370 3.199 1.00 92.12 231 ASN A C 1
ATOM 1876 O O . ASN A 1 231 ? 12.061 24.408 3.570 1.00 92.12 231 ASN A O 1
ATOM 1880 N N . ASN A 1 232 ? 10.948 22.509 4.047 1.00 91.00 232 ASN A N 1
ATOM 1881 C CA . ASN A 1 232 ? 10.910 22.714 5.499 1.00 91.00 232 ASN A CA 1
ATOM 1882 C C . ASN A 1 232 ? 11.907 21.828 6.254 1.00 91.00 232 ASN A C 1
ATOM 1884 O O . ASN A 1 232 ? 12.058 21.989 7.465 1.00 91.00 232 ASN A O 1
ATOM 1888 N N . GLY A 1 233 ? 12.525 20.868 5.567 1.00 88.62 233 GLY A N 1
ATOM 1889 C CA . GLY A 1 233 ? 13.591 20.042 6.107 1.00 88.62 233 GLY A CA 1
ATOM 1890 C C . GLY A 1 233 ? 14.885 20.827 6.266 1.00 88.62 233 GLY A C 1
ATOM 1891 O O . GLY A 1 233 ? 15.114 21.842 5.605 1.00 88.62 233 GLY A O 1
ATOM 1892 N N . ASP A 1 234 ? 15.736 20.340 7.155 1.00 89.88 234 ASP A N 1
ATOM 1893 C CA . ASP A 1 234 ? 17.100 20.827 7.300 1.00 89.88 234 ASP A CA 1
ATOM 1894 C C . ASP A 1 234 ? 18.013 20.324 6.165 1.00 89.88 234 ASP A C 1
ATOM 1896 O O . ASP A 1 234 ? 17.605 19.569 5.277 1.00 89.88 234 ASP A O 1
ATOM 1900 N N . GLU A 1 235 ? 19.280 20.743 6.189 1.00 91.31 235 GLU A N 1
ATOM 1901 C CA . GLU A 1 235 ? 20.280 20.336 5.194 1.00 91.31 235 GLU A CA 1
ATOM 1902 C C . GLU A 1 235 ? 20.424 18.806 5.117 1.00 91.31 235 GLU A C 1
ATOM 1904 O O . GLU A 1 235 ? 20.604 18.242 4.039 1.00 91.31 235 GLU A O 1
ATOM 1909 N N . GLN A 1 236 ? 20.289 18.106 6.245 1.00 88.38 236 GLN A N 1
ATOM 1910 C CA . GLN A 1 236 ? 20.387 16.649 6.289 1.00 88.38 236 GLN A CA 1
ATOM 1911 C C . GLN A 1 236 ? 19.199 15.969 5.603 1.00 88.38 236 GLN A C 1
ATOM 1913 O O . GLN A 1 236 ? 19.389 15.061 4.791 1.00 88.38 236 GLN A O 1
ATOM 1918 N N . THR A 1 237 ?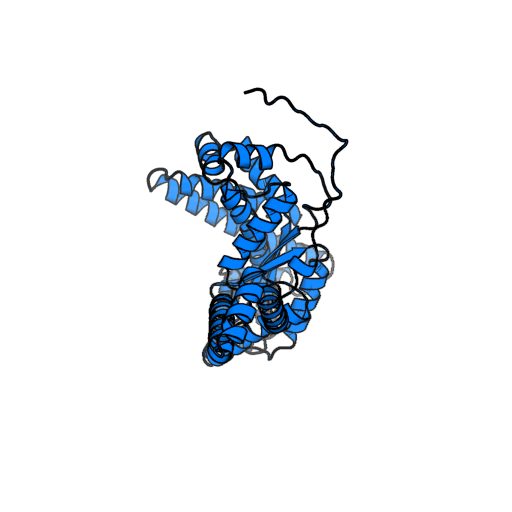 17.983 16.452 5.859 1.00 90.44 237 THR A N 1
ATOM 1919 C CA . THR A 1 237 ? 16.762 16.023 5.167 1.00 90.44 237 THR A CA 1
ATOM 1920 C C . THR A 1 237 ? 16.896 16.223 3.661 1.00 90.44 237 THR A C 1
ATOM 1922 O O . THR A 1 237 ? 16.601 15.314 2.881 1.00 90.44 237 THR A O 1
ATOM 1925 N N . GLN A 1 238 ? 17.386 17.390 3.239 1.00 91.94 238 GLN A N 1
ATOM 1926 C CA . GLN A 1 238 ? 17.618 17.693 1.827 1.00 91.94 238 GLN A CA 1
ATOM 1927 C C . GLN A 1 238 ? 18.660 16.752 1.211 1.00 91.94 238 GLN A C 1
ATOM 1929 O O . GLN A 1 238 ? 18.445 16.252 0.108 1.00 91.94 238 GLN A O 1
ATOM 1934 N N . ASN A 1 239 ? 19.734 16.434 1.937 1.00 91.88 239 ASN A N 1
ATOM 1935 C CA . ASN A 1 239 ? 20.754 15.483 1.493 1.00 91.88 239 ASN A CA 1
ATOM 1936 C C . ASN A 1 239 ? 20.201 14.057 1.330 1.00 91.88 239 ASN A C 1
ATOM 1938 O O . ASN A 1 239 ? 20.510 13.400 0.336 1.00 91.88 239 ASN A O 1
ATOM 1942 N N . ILE A 1 240 ? 19.349 13.582 2.248 1.00 91.75 240 ILE A N 1
ATOM 1943 C CA . ILE A 1 240 ? 18.676 12.276 2.114 1.00 91.75 240 ILE A CA 1
ATOM 1944 C C . ILE A 1 240 ? 17.788 12.251 0.869 1.00 91.75 240 ILE A C 1
ATOM 1946 O O . ILE A 1 240 ? 17.826 11.295 0.088 1.00 91.75 240 ILE A O 1
ATOM 1950 N N . LEU A 1 241 ? 16.992 13.304 0.667 1.00 92.44 241 LEU A N 1
ATOM 1951 C CA . LEU A 1 241 ? 16.136 13.416 -0.511 1.00 92.44 241 LEU A CA 1
ATOM 1952 C C . LEU A 1 241 ? 16.965 13.465 -1.794 1.00 92.44 241 LEU A C 1
ATOM 1954 O O . LEU A 1 241 ? 16.577 12.831 -2.767 1.00 92.44 241 LEU A O 1
ATOM 1958 N N . LEU A 1 242 ? 18.113 14.142 -1.806 1.00 93.62 242 LEU A N 1
ATOM 1959 C CA . LEU A 1 242 ? 19.012 14.201 -2.958 1.00 93.62 242 LEU A CA 1
ATOM 1960 C C . LEU A 1 242 ? 19.607 12.829 -3.316 1.00 93.62 242 LEU A C 1
ATOM 1962 O O . LEU A 1 242 ? 19.666 12.462 -4.487 1.00 93.62 242 LEU A O 1
ATOM 1966 N N . GLN A 1 243 ? 20.032 12.053 -2.318 1.00 91.50 243 GLN A N 1
ATOM 1967 C CA . GLN A 1 243 ? 20.675 10.753 -2.537 1.00 91.50 243 GLN A CA 1
ATOM 1968 C C . GLN A 1 243 ? 19.722 9.681 -3.080 1.00 91.50 243 GLN A C 1
ATOM 1970 O O . GLN A 1 243 ? 20.172 8.675 -3.627 1.00 91.50 243 GLN A O 1
ATOM 1975 N N . SER A 1 244 ? 18.410 9.830 -2.882 1.00 91.88 244 SER A N 1
ATOM 1976 C CA . SER A 1 244 ? 17.426 8.795 -3.230 1.00 91.88 244 SER A CA 1
ATOM 1977 C C . SER A 1 244 ? 16.061 9.378 -3.602 1.00 91.88 244 SER A C 1
ATOM 1979 O O . SER A 1 244 ? 15.033 8.866 -3.167 1.00 91.88 244 SER A O 1
ATOM 1981 N N . SER A 1 245 ? 16.028 10.448 -4.402 1.00 94.31 245 SER A N 1
ATOM 1982 C CA . SER A 1 245 ? 14.807 11.240 -4.634 1.00 94.31 245 SER A CA 1
ATOM 1983 C C . SER A 1 245 ? 13.627 10.412 -5.136 1.00 94.31 245 SER A C 1
ATOM 1985 O O . SER A 1 245 ? 12.537 10.515 -4.580 1.00 94.31 245 SER A O 1
ATOM 1987 N N . LEU A 1 246 ? 13.857 9.558 -6.139 1.00 94.81 246 LEU A N 1
ATOM 1988 C CA . LEU A 1 246 ? 12.809 8.720 -6.723 1.00 94.81 246 LEU A CA 1
ATOM 1989 C C . LEU A 1 246 ? 12.236 7.754 -5.682 1.00 94.81 246 LEU A C 1
ATOM 1991 O O . LEU A 1 246 ? 11.058 7.825 -5.355 1.00 94.81 246 LEU A O 1
ATOM 1995 N N . LYS A 1 247 ? 13.103 6.959 -5.050 1.00 95.56 247 LYS A N 1
ATOM 1996 C CA . LYS A 1 247 ? 12.710 6.014 -4.001 1.00 95.56 247 LYS A CA 1
ATOM 1997 C C . LYS A 1 247 ? 11.984 6.693 -2.836 1.00 95.56 247 LYS A C 1
ATOM 1999 O O . LYS A 1 247 ? 10.997 6.172 -2.334 1.00 95.56 247 LYS A O 1
ATOM 2004 N N . LYS A 1 248 ? 12.446 7.868 -2.393 1.00 95.94 248 LYS A N 1
ATOM 2005 C CA . LYS A 1 248 ? 11.787 8.602 -1.302 1.00 95.94 248 LYS A CA 1
ATOM 2006 C C . LYS A 1 248 ? 10.402 9.106 -1.707 1.00 95.94 248 LYS A C 1
ATOM 2008 O O . LYS A 1 248 ? 9.513 9.103 -0.862 1.00 95.94 248 LYS A O 1
ATOM 2013 N N . LEU A 1 249 ? 10.203 9.503 -2.965 1.00 96.12 249 LEU A N 1
ATOM 2014 C CA . LEU A 1 249 ? 8.880 9.841 -3.492 1.00 96.12 249 LEU A CA 1
ATOM 2015 C C . LEU A 1 249 ? 7.950 8.617 -3.501 1.00 96.12 249 LEU A C 1
ATOM 2017 O O . LEU A 1 249 ? 6.814 8.726 -3.047 1.00 96.12 249 LEU A O 1
ATOM 2021 N N . GLU A 1 250 ? 8.431 7.459 -3.956 1.00 96.62 250 GLU A N 1
ATOM 2022 C CA . GLU A 1 250 ? 7.662 6.206 -3.938 1.00 96.62 250 GLU A CA 1
ATOM 2023 C C . GLU A 1 250 ? 7.288 5.775 -2.515 1.00 96.62 250 GLU A C 1
ATOM 2025 O O . GLU A 1 250 ? 6.128 5.460 -2.252 1.00 96.62 250 GLU A O 1
ATOM 2030 N N . ASP A 1 251 ? 8.248 5.822 -1.584 1.00 97.00 251 ASP A N 1
ATOM 2031 C CA . ASP A 1 251 ? 8.034 5.502 -0.170 1.00 97.00 251 ASP A CA 1
ATOM 2032 C C . ASP A 1 251 ? 6.949 6.406 0.437 1.00 97.00 251 ASP A C 1
ATOM 2034 O O . ASP A 1 251 ? 6.034 5.925 1.100 1.00 97.00 251 ASP A O 1
ATOM 2038 N N . ILE A 1 252 ? 7.020 7.720 0.190 1.00 97.25 252 ILE A N 1
ATOM 2039 C CA . ILE A 1 252 ? 6.009 8.691 0.641 1.00 97.25 252 ILE A CA 1
ATOM 2040 C C . ILE A 1 252 ? 4.629 8.350 0.076 1.00 97.25 252 ILE A C 1
ATOM 2042 O O . ILE A 1 252 ? 3.626 8.433 0.786 1.00 97.25 252 ILE A O 1
ATOM 2046 N N . TRP A 1 253 ? 4.571 7.989 -1.202 1.00 97.00 253 TRP A N 1
ATOM 2047 C CA . TRP A 1 253 ? 3.323 7.699 -1.891 1.00 97.00 253 TRP A CA 1
ATOM 2048 C C . TRP A 1 253 ? 2.629 6.456 -1.325 1.00 97.00 253 TRP A C 1
ATOM 2050 O O . TRP A 1 253 ? 1.431 6.492 -1.037 1.00 97.00 253 TRP A O 1
ATOM 2060 N N . VAL A 1 254 ? 3.392 5.385 -1.095 1.00 97.50 254 VAL A N 1
ATOM 2061 C CA . VAL A 1 254 ? 2.907 4.162 -0.443 1.00 97.50 254 VAL A CA 1
ATOM 2062 C C . VAL A 1 254 ? 2.481 4.446 1.000 1.00 97.50 254 VAL A C 1
ATOM 2064 O O . VAL A 1 254 ? 1.394 4.038 1.399 1.00 97.50 254 VAL A O 1
ATOM 2067 N N . GLU A 1 255 ? 3.278 5.192 1.770 1.00 97.12 255 GLU A N 1
ATOM 2068 C CA . GLU A 1 255 ? 2.978 5.496 3.178 1.00 97.12 255 GLU A CA 1
ATOM 2069 C C . GLU A 1 255 ? 1.738 6.383 3.363 1.00 97.12 255 GLU A C 1
ATOM 2071 O O . GLU A 1 255 ? 1.029 6.239 4.359 1.00 97.12 255 GLU A O 1
ATOM 2076 N N . LEU A 1 256 ? 1.431 7.276 2.415 1.00 96.69 256 LEU A N 1
ATOM 2077 C CA . LEU A 1 256 ? 0.168 8.023 2.414 1.00 96.69 256 LEU A CA 1
ATOM 2078 C C . LEU A 1 256 ? -1.040 7.087 2.271 1.00 96.69 256 LEU A C 1
ATOM 2080 O O . LEU A 1 256 ? -2.017 7.218 3.015 1.00 96.69 256 LEU A O 1
ATOM 2084 N N . ALA A 1 257 ? -0.979 6.150 1.320 1.00 97.19 257 ALA A N 1
ATOM 2085 C CA . ALA A 1 257 ? -2.045 5.179 1.093 1.00 97.19 257 ALA A CA 1
ATOM 2086 C C . ALA A 1 257 ? -2.193 4.226 2.291 1.00 97.19 257 ALA A C 1
ATOM 2088 O O . ALA A 1 257 ? -3.313 3.966 2.730 1.00 97.19 257 ALA A O 1
ATOM 2089 N N . ASP A 1 258 ? -1.077 3.767 2.856 1.00 96.69 258 ASP A N 1
ATOM 2090 C CA . ASP A 1 258 ? -1.043 2.898 4.034 1.00 96.69 258 ASP A CA 1
ATOM 2091 C C . ASP A 1 258 ? -1.624 3.584 5.281 1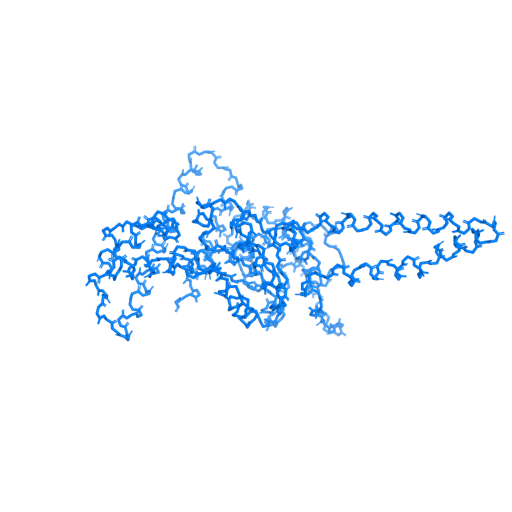.00 96.69 258 ASP A C 1
ATOM 2093 O O . ASP A 1 258 ? -2.517 3.050 5.936 1.00 96.69 258 ASP A O 1
ATOM 2097 N N . ALA A 1 259 ? -1.230 4.832 5.558 1.00 94.94 259 ALA A N 1
ATOM 2098 C CA . ALA A 1 259 ? -1.777 5.599 6.678 1.00 94.94 259 ALA A CA 1
ATOM 2099 C C . ALA A 1 259 ? -3.306 5.759 6.584 1.00 94.94 259 ALA A C 1
ATOM 2101 O O . ALA A 1 259 ? -4.009 5.680 7.595 1.00 94.94 259 ALA A O 1
ATOM 2102 N N . ARG A 1 260 ? -3.846 5.935 5.372 1.00 94.69 260 ARG A N 1
ATOM 2103 C CA . ARG A 1 260 ? -5.298 5.979 5.134 1.00 94.69 260 ARG A CA 1
ATOM 2104 C C . ARG A 1 260 ? -5.962 4.622 5.342 1.00 94.69 260 ARG A C 1
ATOM 2106 O O . ARG A 1 260 ? -7.020 4.571 5.971 1.00 94.69 260 ARG A O 1
ATOM 2113 N N . ALA A 1 261 ? -5.342 3.543 4.862 1.00 94.88 261 ALA A N 1
ATOM 2114 C CA . ALA A 1 261 ? -5.821 2.180 5.085 1.00 94.88 261 ALA A CA 1
ATOM 2115 C C . ALA A 1 261 ? -5.899 1.875 6.588 1.00 94.88 261 ALA A C 1
ATOM 2117 O O . ALA A 1 261 ? -6.937 1.431 7.075 1.00 94.88 261 ALA A O 1
ATOM 2118 N N . PHE A 1 262 ? -4.849 2.223 7.337 1.00 93.62 262 PHE A N 1
ATOM 2119 C CA . PHE A 1 262 ? -4.781 2.078 8.788 1.00 93.62 262 PHE A CA 1
ATOM 2120 C C . PHE A 1 262 ? -5.890 2.849 9.518 1.00 93.62 262 PHE A C 1
ATOM 2122 O O . PHE A 1 262 ? -6.557 2.300 10.399 1.00 93.62 262 PHE A O 1
ATOM 2129 N N . MET A 1 263 ? -6.127 4.112 9.155 1.00 91.75 263 MET A N 1
ATOM 2130 C CA . MET A 1 263 ? -7.173 4.920 9.792 1.00 91.75 263 MET A CA 1
ATOM 2131 C C . MET A 1 263 ? -8.572 4.366 9.520 1.00 91.75 263 MET A C 1
ATOM 2133 O O . MET A 1 263 ? -9.398 4.300 10.434 1.00 91.75 263 MET A O 1
ATOM 2137 N N . GLN A 1 264 ? -8.831 3.939 8.283 1.00 91.06 264 GLN A N 1
ATOM 2138 C CA . GLN A 1 264 ? -10.107 3.337 7.910 1.00 91.06 264 GLN A CA 1
ATOM 2139 C C . GLN A 1 264 ? -10.316 1.994 8.629 1.00 91.06 264 GLN A C 1
ATOM 2141 O O . GLN A 1 264 ? -11.367 1.804 9.240 1.00 91.06 264 GLN A O 1
ATOM 2146 N N . LYS A 1 265 ? -9.289 1.130 8.660 1.00 93.31 265 LYS A N 1
ATOM 2147 C CA . LYS A 1 265 ? -9.258 -0.123 9.436 1.00 93.31 265 LYS A CA 1
ATOM 2148 C C . LYS A 1 265 ? -9.607 0.123 10.898 1.00 93.31 265 LYS A C 1
ATOM 2150 O O . LYS A 1 265 ? -10.541 -0.478 11.419 1.00 93.31 265 LYS A O 1
ATOM 2155 N N . THR A 1 266 ? -8.898 1.046 11.545 1.00 94.31 266 THR A N 1
ATOM 2156 C CA . THR A 1 266 ? -9.084 1.342 12.972 1.00 94.31 266 THR A CA 1
ATOM 2157 C C . THR A 1 266 ? -10.507 1.792 13.267 1.00 94.31 266 THR A C 1
ATOM 2159 O O . THR A 1 266 ? -11.153 1.266 14.172 1.00 94.31 266 THR A O 1
ATOM 2162 N N . LYS A 1 267 ? -11.039 2.708 12.454 1.00 92.75 267 LYS A N 1
ATOM 2163 C CA . LYS A 1 267 ? -12.414 3.189 12.589 1.00 92.75 267 LYS A CA 1
ATOM 2164 C C . LYS A 1 267 ? -13.438 2.064 12.439 1.00 92.75 267 LYS A C 1
ATOM 2166 O O . LYS A 1 267 ? -14.309 1.924 13.295 1.00 92.75 267 LYS A O 1
ATOM 2171 N N . ASP A 1 268 ? -13.341 1.270 11.376 1.00 92.12 268 ASP A N 1
ATOM 2172 C CA . ASP A 1 268 ? -14.312 0.208 11.098 1.00 92.12 268 ASP A CA 1
ATOM 2173 C C . ASP A 1 268 ? -14.258 -0.892 12.165 1.00 92.12 268 ASP A C 1
ATOM 2175 O O . ASP A 1 268 ? -15.290 -1.441 12.552 1.00 92.12 268 ASP A O 1
ATOM 2179 N N . ARG A 1 269 ? -13.069 -1.175 12.711 1.00 93.88 269 ARG A N 1
ATOM 2180 C CA . ARG A 1 269 ? -12.891 -2.137 13.805 1.00 93.88 269 ARG A CA 1
ATOM 2181 C C . ARG A 1 269 ? -13.466 -1.649 15.121 1.00 93.88 269 ARG A C 1
ATOM 2183 O O . ARG A 1 269 ? -14.078 -2.455 15.811 1.00 93.88 269 ARG A O 1
ATOM 2190 N N . ILE A 1 270 ? -13.319 -0.367 15.455 1.00 94.56 270 ILE A N 1
ATOM 2191 C CA . ILE A 1 270 ? -13.954 0.211 16.648 1.00 94.56 270 ILE A CA 1
ATOM 2192 C C . ILE A 1 270 ? -15.477 0.118 16.529 1.00 94.56 270 ILE A C 1
ATOM 2194 O O . ILE A 1 270 ? -16.131 -0.337 17.462 1.00 94.56 270 ILE A O 1
ATOM 2198 N N . LEU A 1 271 ? -16.040 0.472 15.370 1.00 92.19 271 LEU A N 1
ATOM 2199 C CA . LEU A 1 271 ? -17.484 0.367 15.138 1.00 92.19 271 LEU A CA 1
ATOM 2200 C C . LEU A 1 271 ? -17.983 -1.079 15.262 1.00 92.19 271 LEU A C 1
ATOM 2202 O O . LEU A 1 271 ? -18.998 -1.319 15.909 1.00 92.19 271 LEU A O 1
ATOM 2206 N N . LEU A 1 272 ? -17.248 -2.041 14.700 1.00 91.88 272 LEU A N 1
ATOM 2207 C CA . LEU A 1 272 ? -17.581 -3.461 14.812 1.00 91.88 272 LEU A CA 1
ATOM 2208 C C . LEU A 1 272 ? -17.456 -3.975 16.255 1.00 91.88 272 LEU A C 1
ATOM 2210 O O . LEU A 1 272 ? -18.311 -4.721 16.718 1.00 91.88 272 LEU A O 1
ATOM 2214 N N . LEU A 1 273 ? -16.418 -3.555 16.987 1.00 92.62 273 LEU A N 1
ATOM 2215 C CA . LEU A 1 273 ? -16.256 -3.878 18.406 1.00 92.62 273 LEU A CA 1
ATOM 2216 C C . LEU A 1 273 ? -17.427 -3.353 19.236 1.00 92.62 273 LEU A C 1
ATOM 2218 O O . LEU A 1 273 ? -17.925 -4.087 20.083 1.00 92.62 273 LEU A O 1
ATOM 2222 N N . MET A 1 274 ? -17.863 -2.113 18.995 1.00 92.69 274 MET A N 1
ATOM 2223 C CA . MET A 1 274 ? -19.017 -1.528 19.678 1.00 92.69 274 MET A CA 1
ATOM 2224 C C . MET A 1 274 ? -20.294 -2.322 19.397 1.00 92.69 274 MET A C 1
ATOM 2226 O O . MET A 1 274 ? -21.007 -2.686 20.330 1.00 92.69 274 MET A O 1
ATOM 2230 N N . ASP A 1 275 ? -20.557 -2.617 18.122 1.00 90.56 275 ASP A N 1
ATOM 2231 C CA . ASP A 1 275 ? -21.755 -3.339 17.694 1.00 90.56 275 ASP A CA 1
ATOM 2232 C C . ASP A 1 275 ? -21.822 -4.747 18.299 1.00 90.56 275 ASP A C 1
ATOM 2234 O O . ASP A 1 275 ? -22.809 -5.107 18.941 1.00 90.56 275 ASP A O 1
ATOM 2238 N N . MET A 1 276 ? -20.737 -5.518 18.186 1.00 91.44 276 MET A N 1
ATOM 2239 C CA . MET A 1 276 ? -20.681 -6.883 18.714 1.00 91.44 276 MET A CA 1
ATOM 2240 C C . MET A 1 276 ? -20.740 -6.909 20.239 1.00 91.44 276 MET A C 1
ATOM 2242 O O . MET A 1 276 ? -21.451 -7.728 20.810 1.00 91.44 276 MET A O 1
ATOM 2246 N N . ARG A 1 277 ? -20.035 -5.997 20.918 1.00 90.94 277 ARG A N 1
ATOM 2247 C CA . ARG A 1 277 ? -20.054 -5.932 22.385 1.00 90.94 277 ARG A CA 1
ATOM 2248 C C . ARG A 1 277 ? -21.458 -5.660 22.925 1.00 90.94 277 ARG A C 1
ATOM 2250 O O . ARG A 1 277 ? -21.817 -6.193 23.971 1.00 90.94 277 ARG A O 1
ATOM 2257 N N . TYR A 1 278 ? -22.238 -4.847 22.217 1.00 86.88 278 TYR A N 1
ATOM 2258 C CA . TYR A 1 278 ? -23.583 -4.478 22.635 1.00 86.88 278 TYR A CA 1
ATOM 2259 C C . TYR A 1 278 ? -24.640 -5.529 22.255 1.00 86.88 278 TYR A C 1
ATOM 2261 O O . TYR A 1 278 ? -25.510 -5.845 23.067 1.00 86.88 278 TYR A O 1
ATOM 2269 N N . HIS A 1 279 ? -24.564 -6.095 21.046 1.00 87.19 279 HIS A N 1
ATOM 2270 C CA . HIS A 1 279 ? -25.616 -6.963 20.504 1.00 87.19 279 HIS A CA 1
ATOM 2271 C C . HIS A 1 279 ? -25.317 -8.469 20.584 1.00 87.19 279 HIS A C 1
ATOM 2273 O O . HIS A 1 279 ? -26.253 -9.254 20.748 1.00 87.19 279 HIS A O 1
ATOM 2279 N N . ASP A 1 280 ? -24.051 -8.890 20.488 1.00 87.12 280 ASP A N 1
ATOM 2280 C CA . ASP A 1 280 ? -23.656 -10.305 20.454 1.00 87.12 280 ASP A CA 1
ATOM 2281 C C . ASP A 1 280 ? -22.391 -10.575 21.282 1.00 87.12 280 ASP A C 1
ATOM 2283 O O . ASP A 1 280 ? -21.287 -10.798 20.777 1.00 87.12 280 ASP A O 1
ATOM 2287 N N . ILE A 1 281 ? -22.567 -10.578 22.606 1.00 88.19 281 ILE A N 1
ATOM 2288 C CA . ILE A 1 281 ? -21.459 -10.760 23.551 1.00 88.19 281 ILE A CA 1
ATOM 2289 C C . ILE A 1 281 ? -20.718 -12.094 23.363 1.00 88.19 281 ILE A C 1
ATOM 2291 O O . ILE A 1 281 ? -19.526 -12.178 23.646 1.00 88.19 281 ILE A O 1
ATOM 2295 N N . LYS A 1 282 ? -21.397 -13.140 22.875 1.00 87.94 282 LYS A N 1
ATOM 2296 C CA . LYS A 1 282 ? -20.763 -14.448 22.670 1.00 87.94 282 LYS A CA 1
ATOM 2297 C C . LYS A 1 282 ? -19.844 -14.421 21.460 1.00 87.94 282 LYS A C 1
ATOM 2299 O O . LYS A 1 282 ? -18.704 -14.860 21.568 1.00 87.94 282 LYS A O 1
ATOM 2304 N N . GLU A 1 283 ? -20.316 -13.889 20.334 1.00 86.19 283 GLU A N 1
ATOM 2305 C CA . GLU A 1 283 ? -19.478 -13.737 19.143 1.00 86.19 283 GLU A CA 1
ATOM 2306 C C . GLU A 1 283 ? -18.312 -12.779 19.428 1.00 86.19 283 GLU A C 1
ATOM 2308 O O . GLU A 1 283 ? -17.170 -13.054 19.057 1.00 86.19 283 GLU A O 1
ATOM 2313 N N . TYR A 1 284 ? -18.569 -11.706 20.185 1.00 88.81 284 TYR A N 1
ATOM 2314 C CA . TYR A 1 284 ? -17.548 -10.773 20.651 1.00 88.81 284 TYR A CA 1
ATOM 2315 C C . TYR A 1 284 ? -16.396 -11.481 21.378 1.00 88.81 284 TYR A C 1
ATOM 2317 O O . TYR A 1 284 ? -15.236 -11.307 21.000 1.00 88.81 284 TYR A O 1
ATOM 2325 N N . GLU A 1 285 ? -16.695 -12.317 22.378 1.00 90.00 285 GLU A N 1
ATOM 2326 C CA . GLU A 1 285 ? -15.688 -13.061 23.149 1.00 90.00 285 GLU A CA 1
ATOM 2327 C C . GLU A 1 285 ? -14.801 -13.962 22.266 1.00 90.00 285 GLU A C 1
ATOM 2329 O O . GLU A 1 285 ? -13.613 -14.137 22.556 1.00 90.00 285 GLU A O 1
ATOM 2334 N N . GLU A 1 286 ? -15.330 -14.495 21.161 1.00 87.62 286 GLU A N 1
ATOM 2335 C CA . GLU A 1 286 ? -14.589 -15.377 20.251 1.00 87.62 286 GLU A CA 1
ATOM 2336 C C . GLU A 1 286 ? -13.569 -14.631 19.368 1.00 87.62 286 GLU A C 1
ATOM 2338 O O . GLU A 1 286 ? -12.485 -15.161 19.060 1.00 87.62 286 GLU A O 1
ATOM 2343 N N . VAL A 1 287 ? -13.889 -13.395 18.959 1.00 90.06 287 VAL A N 1
ATOM 2344 C CA . VAL A 1 287 ? -13.112 -12.640 17.955 1.00 90.06 287 VAL A CA 1
ATOM 2345 C C . VAL A 1 287 ? -12.408 -11.389 18.494 1.00 90.06 287 VAL A C 1
ATOM 2347 O O . VAL A 1 287 ? -11.547 -10.839 17.798 1.00 90.06 287 VAL A O 1
ATOM 2350 N N . ILE A 1 288 ? -12.691 -10.968 19.734 1.00 91.75 288 ILE A N 1
ATOM 2351 C CA . ILE A 1 288 ? -12.190 -9.727 20.355 1.00 91.75 288 ILE A CA 1
ATOM 2352 C C . ILE A 1 288 ? -10.684 -9.522 20.181 1.00 91.75 288 ILE A C 1
ATOM 2354 O O . ILE A 1 288 ? -10.242 -8.432 19.826 1.00 91.75 288 ILE A O 1
ATOM 2358 N N . GLY A 1 289 ? -9.876 -10.568 20.380 1.00 87.44 289 GLY A N 1
ATOM 2359 C CA . GLY A 1 289 ? -8.418 -10.464 20.298 1.00 87.44 289 GLY A CA 1
ATOM 2360 C C . GLY A 1 289 ? -7.917 -10.071 18.905 1.00 87.44 289 GLY A C 1
ATOM 2361 O O . GLY A 1 289 ? -6.917 -9.366 18.789 1.00 87.44 289 GLY A O 1
ATOM 2362 N N . SER A 1 290 ? -8.614 -10.494 17.849 1.00 87.31 290 SER A N 1
ATOM 2363 C CA . SER A 1 290 ? -8.290 -10.110 16.473 1.00 87.31 290 SER A CA 1
ATOM 2364 C C . SER A 1 290 ? -8.849 -8.731 16.126 1.00 87.31 290 SER A C 1
ATOM 2366 O O . SER A 1 290 ? -8.176 -7.964 15.441 1.00 87.31 290 SER A O 1
ATOM 2368 N N . LEU A 1 291 ? -10.039 -8.390 16.631 1.00 89.81 291 LEU A N 1
ATOM 2369 C CA . LEU A 1 291 ? -10.648 -7.078 16.414 1.00 89.81 291 LEU A CA 1
ATOM 2370 C C . LEU A 1 291 ? -9.882 -5.946 17.106 1.00 89.81 291 LEU A C 1
ATOM 2372 O O . LEU A 1 291 ? -9.621 -4.926 16.473 1.00 89.81 291 LEU A O 1
ATOM 2376 N N . ARG A 1 292 ? -9.450 -6.145 18.357 1.00 92.12 292 ARG A N 1
ATOM 2377 C CA . ARG A 1 292 ? -8.682 -5.157 19.131 1.00 92.12 292 ARG A CA 1
ATOM 2378 C C . ARG A 1 292 ? -7.376 -4.759 18.466 1.00 92.12 292 ARG A C 1
ATOM 2380 O O . ARG A 1 292 ? -7.099 -3.571 18.367 1.00 92.12 292 ARG A O 1
ATOM 2387 N N . LYS A 1 293 ? -6.624 -5.726 17.932 1.00 90.31 293 LYS A N 1
ATOM 2388 C CA . LYS A 1 293 ? -5.394 -5.436 17.177 1.00 90.31 293 LYS A CA 1
ATOM 2389 C C . LYS A 1 293 ? -5.658 -4.511 15.991 1.00 90.31 293 LYS A C 1
ATOM 2391 O O . LYS A 1 293 ? -4.849 -3.648 15.682 1.00 90.31 293 LYS A O 1
ATOM 2396 N N . GLY A 1 294 ? -6.798 -4.694 15.323 1.00 89.69 294 GLY A N 1
ATOM 2397 C CA . GLY A 1 294 ? -7.227 -3.822 14.233 1.00 89.69 294 GLY A CA 1
ATOM 2398 C C . GLY A 1 294 ? -7.779 -2.471 14.693 1.00 89.69 294 GLY A C 1
ATOM 2399 O O . GLY A 1 294 ? -7.864 -1.574 13.870 1.00 89.69 294 GLY A O 1
ATOM 2400 N N . ALA A 1 295 ? -8.137 -2.324 15.969 1.00 92.94 295 ALA A N 1
ATOM 2401 C CA . ALA A 1 295 ? -8.673 -1.117 16.599 1.00 92.94 295 ALA A CA 1
ATOM 2402 C C . ALA A 1 295 ? -7.620 -0.376 17.453 1.00 92.94 295 ALA A C 1
ATOM 2404 O O . ALA A 1 295 ? -7.972 0.268 18.438 1.00 92.94 295 ALA A O 1
ATOM 2405 N N . ASP A 1 296 ? -6.335 -0.512 17.106 1.00 92.19 296 ASP A N 1
ATOM 2406 C CA . ASP A 1 296 ? -5.194 0.078 17.829 1.00 92.19 296 ASP A CA 1
ATOM 2407 C C . ASP A 1 296 ? -5.199 -0.227 19.343 1.00 92.19 296 ASP A C 1
ATOM 2409 O O . ASP A 1 296 ? -4.909 0.620 20.192 1.00 92.19 296 ASP A O 1
ATOM 2413 N N . ASP A 1 297 ? -5.561 -1.473 19.667 1.00 93.00 297 ASP A N 1
ATOM 2414 C CA . ASP A 1 297 ? -5.636 -2.023 21.020 1.00 93.00 297 ASP A CA 1
ATOM 2415 C C . ASP A 1 297 ? -6.582 -1.253 21.961 1.00 93.00 297 ASP A C 1
ATOM 2417 O O . ASP A 1 297 ? -6.332 -1.156 23.166 1.00 93.00 297 ASP A O 1
ATOM 2421 N N . MET A 1 298 ? -7.696 -0.732 21.428 1.00 93.50 298 MET A N 1
ATOM 2422 C CA . MET A 1 298 ? -8.759 -0.131 22.239 1.00 93.50 298 MET A CA 1
ATOM 2423 C C . MET A 1 298 ? -9.273 -1.104 23.313 1.00 93.50 298 MET A C 1
ATOM 2425 O O . MET A 1 298 ? -9.613 -2.262 23.041 1.00 93.50 298 MET A O 1
ATOM 2429 N N . SER A 1 299 ? -9.306 -0.617 24.551 1.00 94.38 299 SER A N 1
ATOM 2430 C CA . SER A 1 299 ? -9.724 -1.366 25.732 1.00 94.38 299 SER A CA 1
ATOM 2431 C C . SER A 1 299 ? -11.244 -1.481 25.850 1.00 94.38 299 SER A C 1
ATOM 2433 O O . SER A 1 299 ? -12.001 -0.728 25.245 1.00 94.38 299 SER A O 1
ATOM 2435 N N . ASP A 1 300 ? -11.684 -2.429 26.673 1.00 93.62 300 ASP A N 1
ATOM 2436 C CA . ASP A 1 300 ? -13.097 -2.635 27.002 1.00 93.62 300 ASP A CA 1
ATOM 2437 C C . ASP A 1 300 ? -13.763 -1.392 27.579 1.00 93.62 300 ASP A C 1
ATOM 2439 O O . ASP A 1 300 ? -14.829 -1.011 27.108 1.00 93.62 300 ASP A O 1
ATOM 2443 N N . ASP A 1 301 ? -13.099 -0.738 28.530 1.00 95.12 301 ASP A N 1
ATOM 2444 C CA . ASP A 1 301 ? -13.610 0.467 29.182 1.00 95.12 301 ASP A CA 1
ATOM 2445 C C . ASP A 1 301 ? -13.764 1.627 28.181 1.00 95.12 301 ASP A C 1
ATOM 2447 O O . ASP A 1 301 ? -14.714 2.405 28.256 1.00 95.12 301 ASP A O 1
ATOM 2451 N N . GLU A 1 302 ? -12.849 1.742 27.210 1.00 94.31 302 GLU A N 1
ATOM 2452 C CA . GLU A 1 302 ? -12.945 2.738 26.135 1.00 94.31 302 GLU A CA 1
ATOM 2453 C C . GLU A 1 302 ? -14.115 2.438 25.185 1.00 94.31 302 GLU A C 1
ATOM 2455 O O . GLU A 1 302 ? -14.820 3.362 24.774 1.00 94.31 302 GLU A O 1
ATOM 2460 N N . ILE A 1 303 ? -14.353 1.161 24.859 1.00 92.94 303 ILE A N 1
ATOM 2461 C CA . ILE A 1 303 ? -15.492 0.743 24.027 1.00 92.94 303 ILE A CA 1
ATOM 2462 C C . ILE A 1 303 ? -16.808 0.986 24.775 1.00 92.94 303 ILE A C 1
ATOM 2464 O O . ILE A 1 303 ? -17.733 1.551 24.193 1.00 92.94 303 ILE A O 1
ATOM 2468 N N . ASP A 1 304 ? -16.889 0.615 26.055 1.00 93.00 304 ASP A N 1
ATOM 2469 C CA . ASP A 1 304 ? -18.064 0.849 26.902 1.00 93.00 304 ASP A CA 1
ATOM 2470 C C . ASP A 1 304 ? -18.406 2.336 26.977 1.00 93.00 304 ASP A C 1
ATOM 2472 O O . ASP A 1 304 ? -19.559 2.712 26.773 1.00 93.00 304 ASP A O 1
ATOM 2476 N N . ALA A 1 305 ? -17.406 3.204 27.155 1.00 92.38 305 ALA A N 1
ATOM 2477 C CA . ALA A 1 305 ? -17.614 4.649 27.164 1.00 92.38 305 ALA A CA 1
ATOM 2478 C C . ALA A 1 305 ? -18.184 5.180 25.833 1.00 92.38 305 ALA A C 1
ATOM 2480 O O . ALA A 1 305 ? -19.009 6.099 25.833 1.00 92.38 305 ALA A O 1
ATOM 2481 N N . LEU A 1 306 ? -17.769 4.617 24.689 1.00 92.50 306 LEU A N 1
ATOM 2482 C CA . LEU A 1 306 ? -18.344 4.968 23.386 1.00 92.50 306 LEU A CA 1
ATOM 2483 C C . LEU A 1 306 ? -19.781 4.450 23.241 1.00 92.50 306 LEU A C 1
ATOM 2485 O O . LEU A 1 306 ? -20.633 5.180 22.734 1.00 92.50 306 LEU A O 1
ATOM 2489 N N . ILE A 1 307 ? -20.069 3.227 23.696 1.00 90.12 307 ILE A N 1
ATOM 2490 C CA . ILE A 1 307 ? -21.419 2.644 23.671 1.00 90.12 307 ILE A CA 1
ATOM 2491 C C . ILE A 1 307 ? -22.365 3.476 24.540 1.00 90.12 307 ILE A C 1
ATOM 2493 O O . ILE A 1 307 ? -23.375 3.961 24.035 1.00 90.12 307 ILE A O 1
ATOM 2497 N N . GLU A 1 308 ? -22.017 3.739 25.802 1.00 90.12 308 GLU A N 1
ATOM 2498 C CA . GLU A 1 308 ? -22.828 4.552 26.721 1.00 90.12 308 GLU A CA 1
ATOM 2499 C C . GLU A 1 308 ? -23.153 5.933 26.137 1.00 90.12 308 GLU A C 1
ATOM 2501 O O . GLU A 1 308 ? -24.251 6.463 26.325 1.00 90.12 308 GLU A O 1
ATOM 2506 N N . LYS A 1 309 ? -22.206 6.515 25.394 1.00 88.38 309 LYS A N 1
ATOM 2507 C CA . LYS A 1 309 ? -22.371 7.829 24.777 1.00 88.38 309 LYS A CA 1
ATOM 2508 C C . LYS A 1 309 ? -23.217 7.802 23.500 1.00 88.38 309 LYS A C 1
ATOM 2510 O O . LYS A 1 309 ? -23.846 8.822 23.220 1.00 88.38 309 LYS A O 1
ATOM 2515 N N . TYR A 1 310 ? -23.242 6.705 22.733 1.00 87.62 310 TYR A N 1
ATOM 2516 C CA . TYR A 1 310 ? -23.765 6.699 21.355 1.00 87.62 310 TYR A CA 1
ATOM 2517 C C . TYR A 1 310 ? -24.750 5.574 20.979 1.00 87.62 310 TYR A C 1
ATOM 2519 O O . TYR A 1 310 ? -25.289 5.621 19.876 1.00 87.62 310 TYR A O 1
ATOM 2527 N N . GLN A 1 311 ? -25.041 4.611 21.858 1.00 74.56 311 GLN A N 1
ATOM 2528 C CA . GLN A 1 311 ? -25.825 3.397 21.551 1.00 74.56 311 GLN A CA 1
ATOM 2529 C C . GLN A 1 311 ? -27.203 3.634 20.899 1.00 74.56 311 GLN A C 1
ATOM 2531 O O . GLN A 1 311 ? -27.585 2.895 19.999 1.00 74.56 311 GLN A O 1
ATOM 2536 N N . ASP A 1 312 ? -27.928 4.685 21.296 1.00 78.06 312 ASP A N 1
ATOM 2537 C CA . ASP A 1 312 ? -29.302 4.958 20.832 1.00 78.06 312 ASP A CA 1
ATOM 2538 C C . ASP A 1 312 ? -29.382 6.159 19.877 1.00 78.06 312 ASP A C 1
ATOM 2540 O O . ASP A 1 312 ? -30.460 6.675 19.565 1.00 78.06 312 ASP A O 1
ATOM 2544 N N . LYS A 1 313 ? -28.222 6.653 19.443 1.00 76.88 313 LYS A N 1
ATOM 2545 C CA . LYS A 1 313 ? -28.099 7.937 18.769 1.00 76.88 313 LYS A CA 1
ATOM 2546 C C . LYS A 1 313 ? -28.227 7.796 17.252 1.00 76.88 313 LYS A C 1
ATOM 2548 O O . LYS A 1 313 ? -27.719 6.856 16.644 1.00 76.88 313 LYS A O 1
ATOM 2553 N N . GLN A 1 314 ? -28.908 8.749 16.612 1.00 70.94 314 GLN A N 1
ATOM 2554 C CA . GLN A 1 314 ? -29.118 8.769 15.158 1.00 70.94 314 GLN A CA 1
ATOM 2555 C C . GLN A 1 314 ? -28.762 10.134 14.559 1.00 70.94 314 GLN A C 1
ATOM 2557 O O . GLN A 1 314 ? -28.750 11.156 15.240 1.00 70.94 314 GLN A O 1
ATOM 2562 N N . GLY A 1 315 ? -28.499 10.167 13.251 1.00 72.62 315 GLY A N 1
ATOM 2563 C CA . GLY A 1 315 ? -28.268 11.420 12.528 1.00 72.62 315 GLY A CA 1
ATOM 2564 C C . GLY A 1 315 ? -26.969 12.119 12.939 1.00 72.62 315 GLY A C 1
ATOM 2565 O O . GLY A 1 315 ? -25.894 11.529 12.846 1.00 72.62 315 GLY A O 1
ATOM 2566 N N . GLU A 1 316 ? -27.061 13.386 13.353 1.00 70.69 316 GLU A N 1
ATOM 2567 C CA . GLU A 1 316 ? -25.907 14.242 13.689 1.00 70.69 316 GLU A CA 1
ATOM 2568 C C . GLU A 1 316 ? -25.020 13.642 14.783 1.00 70.69 316 GLU A C 1
ATOM 2570 O O . GLU A 1 316 ? -23.796 13.725 14.719 1.00 70.69 316 GLU A O 1
ATOM 2575 N N . GLU A 1 317 ? -25.619 12.933 15.728 1.00 75.25 317 GLU A N 1
ATOM 2576 C CA . GLU A 1 317 ? -24.897 12.299 16.819 1.00 75.25 317 GLU A CA 1
ATOM 2577 C C . GLU A 1 317 ? -24.004 11.124 16.371 1.00 75.25 317 GLU A C 1
ATOM 2579 O O . GLU A 1 317 ? -22.965 10.856 16.971 1.00 75.25 317 GLU A O 1
ATOM 2584 N N . LEU A 1 318 ? -24.349 10.447 15.270 1.00 78.06 318 LEU A N 1
ATOM 2585 C CA . LEU A 1 318 ? -23.486 9.419 14.678 1.00 78.06 318 LEU A CA 1
ATOM 2586 C C . LEU A 1 318 ? -22.271 10.048 13.972 1.00 78.06 318 LEU A C 1
ATOM 2588 O O . LEU A 1 318 ? -21.217 9.420 13.842 1.00 78.06 318 LEU A O 1
ATOM 2592 N N . ASN A 1 319 ? -22.395 11.299 13.516 1.00 81.56 319 ASN A N 1
ATOM 2593 C CA . ASN A 1 319 ? -21.248 12.049 13.011 1.00 81.56 319 ASN A CA 1
ATOM 2594 C C . ASN A 1 319 ? -20.310 12.447 14.159 1.00 81.56 319 ASN A C 1
ATOM 2596 O O . ASN A 1 319 ? -19.095 12.366 13.985 1.00 81.56 319 ASN A O 1
ATOM 2600 N N . GLU A 1 320 ? -20.842 12.781 15.338 1.00 85.81 320 GLU A N 1
ATOM 2601 C CA . GLU A 1 320 ? -20.028 13.009 16.541 1.00 85.81 320 GLU A CA 1
ATOM 2602 C C . GLU A 1 320 ? -19.247 11.754 16.961 1.00 85.81 320 GLU A C 1
ATOM 2604 O O . GLU A 1 320 ? -18.055 11.861 17.252 1.00 85.81 320 GLU A O 1
ATOM 2609 N N . LEU A 1 321 ? -19.853 10.558 16.887 1.00 89.00 321 LEU A N 1
ATOM 2610 C CA . LEU A 1 321 ? -19.140 9.291 17.116 1.00 89.00 321 LEU A CA 1
ATOM 2611 C C . LEU A 1 321 ? -17.929 9.149 16.185 1.00 89.00 321 LEU A C 1
ATOM 2613 O O . LEU A 1 321 ? -16.827 8.841 16.634 1.00 89.00 321 LEU A O 1
ATOM 2617 N N . LYS A 1 322 ? -18.108 9.405 14.883 1.00 87.25 322 LYS A N 1
ATOM 2618 C CA . LYS A 1 322 ? -17.006 9.331 13.908 1.00 87.25 322 LYS A CA 1
ATOM 2619 C C . LYS A 1 322 ? -15.890 10.324 14.234 1.00 87.25 322 LYS A C 1
ATOM 2621 O O . LYS A 1 322 ? -14.721 9.977 14.086 1.00 87.25 322 LYS A O 1
ATOM 2626 N N . ILE A 1 323 ? -16.240 11.530 14.686 1.00 89.12 323 ILE A N 1
ATOM 2627 C CA . ILE A 1 323 ? -15.272 12.549 15.113 1.00 89.12 323 ILE A CA 1
ATOM 2628 C C . ILE A 1 323 ? -14.507 12.084 16.358 1.00 89.12 323 ILE A C 1
ATOM 2630 O O . ILE A 1 323 ? -13.294 12.264 16.426 1.00 89.12 323 ILE A O 1
ATOM 2634 N N . ASP A 1 324 ? -15.180 11.484 17.337 1.00 90.94 324 ASP A N 1
ATOM 2635 C CA . ASP A 1 324 ? -14.529 11.002 18.557 1.00 90.94 324 ASP A CA 1
ATOM 2636 C C . ASP A 1 324 ? -13.606 9.806 18.289 1.00 90.94 324 ASP A C 1
ATOM 2638 O O . ASP A 1 324 ? -12.475 9.796 18.775 1.00 90.94 324 ASP A O 1
ATOM 2642 N N . ILE A 1 325 ? -14.026 8.859 17.441 1.00 92.31 325 ILE A N 1
ATOM 2643 C CA . ILE A 1 325 ? -13.161 7.773 16.952 1.00 92.31 325 ILE A CA 1
ATOM 2644 C C . ILE A 1 325 ? -11.929 8.350 16.251 1.00 92.31 325 ILE A C 1
ATOM 2646 O O . ILE A 1 325 ? -10.805 7.908 16.473 1.00 92.31 325 ILE A O 1
ATOM 2650 N N . PHE A 1 326 ? -12.115 9.372 15.421 1.00 90.19 326 PHE A N 1
ATOM 2651 C CA . PHE A 1 326 ? -11.002 10.007 14.734 1.00 90.19 326 PHE A CA 1
ATOM 2652 C C . PHE A 1 326 ? -10.027 10.691 15.701 1.00 90.19 326 PHE A C 1
ATOM 2654 O O . PHE A 1 326 ? -8.814 10.532 15.572 1.00 90.19 326 PHE A O 1
ATOM 2661 N N . LYS A 1 327 ? -10.538 11.423 16.700 1.00 91.31 327 LYS A N 1
ATOM 2662 C CA . LYS A 1 327 ? -9.708 12.039 17.747 1.00 91.31 327 LYS A CA 1
ATOM 2663 C C . LYS A 1 327 ? -8.916 10.993 18.522 1.00 91.31 327 LYS A C 1
ATOM 2665 O O . LYS A 1 327 ? -7.756 11.238 18.836 1.00 91.31 327 LYS A O 1
ATOM 2670 N N . TYR A 1 328 ? -9.521 9.841 18.807 1.00 93.12 328 TYR A N 1
ATOM 2671 C CA . TYR A 1 328 ? -8.826 8.714 19.420 1.00 93.12 328 TYR A CA 1
ATOM 2672 C C . TYR A 1 328 ? -7.645 8.249 18.557 1.00 93.12 328 TYR A C 1
ATOM 2674 O O . TYR A 1 328 ? -6.515 8.190 19.042 1.00 93.12 328 TYR A O 1
ATOM 2682 N N . ILE A 1 329 ? -7.878 8.005 17.263 1.00 92.56 329 ILE A N 1
ATOM 2683 C CA . ILE A 1 329 ? -6.825 7.592 16.320 1.00 92.56 329 ILE A CA 1
ATOM 2684 C C . ILE A 1 329 ? -5.703 8.638 16.268 1.00 92.56 329 ILE A C 1
ATOM 2686 O O . ILE A 1 329 ? -4.524 8.293 16.338 1.00 92.56 329 ILE A O 1
ATOM 2690 N N . GLN A 1 330 ? -6.057 9.924 16.206 1.00 91.38 330 GLN A N 1
ATOM 2691 C CA . GLN A 1 330 ? -5.091 11.020 16.220 1.00 91.38 330 GLN A CA 1
ATOM 2692 C C . GLN A 1 330 ? -4.232 11.016 17.492 1.00 91.38 330 GLN A C 1
ATOM 2694 O O . GLN A 1 330 ? -3.009 11.088 17.399 1.00 91.38 330 GLN A O 1
ATOM 2699 N N . GLN A 1 331 ? -4.847 10.881 18.672 1.00 93.12 331 GLN A N 1
ATOM 2700 C CA . GLN A 1 331 ? -4.121 10.822 19.945 1.00 93.12 331 GLN A CA 1
ATOM 2701 C C . GLN A 1 331 ? -3.126 9.657 19.980 1.00 93.12 331 GLN A C 1
ATOM 2703 O O . GLN A 1 331 ? -2.007 9.811 20.472 1.00 93.12 331 GLN A O 1
ATOM 2708 N N . LYS A 1 332 ? -3.505 8.497 19.440 1.00 92.94 332 LYS A N 1
ATOM 2709 C CA . LYS A 1 332 ? -2.623 7.329 19.371 1.00 92.94 332 LYS A CA 1
ATOM 2710 C C . LYS A 1 332 ? -1.440 7.536 18.432 1.00 92.94 332 LYS A C 1
ATOM 2712 O O . LYS A 1 332 ? -0.309 7.216 18.803 1.00 92.94 332 LYS A O 1
ATOM 2717 N N . GLU A 1 333 ? -1.668 8.108 17.253 1.00 91.75 333 GLU A N 1
ATOM 2718 C CA . GLU A 1 333 ? -0.582 8.444 16.327 1.00 91.75 333 GLU A CA 1
ATOM 2719 C C . GLU A 1 333 ? 0.368 9.491 16.928 1.00 91.75 333 GLU A C 1
ATOM 2721 O O . GLU A 1 333 ? 1.587 9.340 16.822 1.00 91.75 333 GLU A O 1
ATOM 2726 N N . ASP A 1 334 ? -0.155 10.490 17.645 1.00 92.06 334 ASP A N 1
ATOM 2727 C CA . ASP A 1 334 ? 0.663 11.481 18.351 1.00 92.06 334 ASP A CA 1
ATOM 2728 C C . ASP A 1 334 ? 1.548 10.828 19.428 1.00 92.06 334 ASP A C 1
ATOM 2730 O O . ASP A 1 334 ? 2.734 11.150 19.531 1.00 92.06 334 ASP A O 1
ATOM 2734 N N . ILE A 1 335 ? 1.019 9.861 20.190 1.00 93.25 335 ILE A N 1
ATOM 2735 C CA . ILE A 1 335 ? 1.795 9.086 21.174 1.00 93.25 335 ILE A CA 1
ATOM 2736 C C . ILE A 1 335 ? 2.912 8.286 20.488 1.00 93.25 335 ILE A C 1
ATOM 2738 O O . ILE A 1 335 ? 4.049 8.283 20.970 1.00 93.25 335 ILE A O 1
ATOM 2742 N N . LYS A 1 336 ? 2.630 7.629 19.353 1.00 92.56 336 LYS A N 1
ATOM 2743 C CA . LYS A 1 336 ? 3.648 6.892 18.578 1.00 92.56 336 LYS A CA 1
ATOM 2744 C C . LYS A 1 336 ? 4.753 7.830 18.089 1.00 92.56 336 LYS A C 1
ATOM 2746 O O . LYS A 1 336 ? 5.931 7.527 18.261 1.00 92.56 336 LYS A O 1
ATOM 2751 N N . ILE A 1 337 ? 4.386 8.998 17.560 1.00 91.88 337 ILE A N 1
ATOM 2752 C CA . ILE A 1 337 ? 5.329 10.031 17.110 1.00 91.88 337 ILE A CA 1
ATOM 2753 C C . ILE A 1 337 ? 6.191 10.544 18.274 1.00 91.88 337 ILE A C 1
ATOM 2755 O O . ILE A 1 337 ? 7.400 10.714 18.114 1.00 91.88 337 ILE A O 1
ATOM 2759 N N . GLN A 1 338 ? 5.603 10.780 19.451 1.00 93.06 338 GLN A N 1
ATOM 2760 C CA . GLN A 1 338 ? 6.344 11.196 20.649 1.00 93.06 338 GLN A CA 1
ATOM 2761 C C . GLN A 1 338 ? 7.327 10.119 21.116 1.00 93.06 338 GLN A C 1
ATOM 2763 O O . GLN A 1 338 ? 8.463 10.434 21.468 1.00 93.06 338 GLN A O 1
ATOM 2768 N N . LYS A 1 339 ? 6.916 8.846 21.084 1.00 92.50 339 LYS A N 1
ATOM 2769 C CA . LYS A 1 339 ? 7.784 7.718 21.431 1.00 92.50 339 LYS A CA 1
ATOM 2770 C C . LYS A 1 339 ? 8.972 7.608 20.473 1.00 92.50 339 LYS A C 1
ATOM 2772 O O . LYS A 1 339 ? 10.100 7.520 20.944 1.00 92.50 339 LYS A O 1
ATOM 2777 N N . MET A 1 340 ? 8.733 7.697 19.163 1.00 91.19 340 MET A N 1
ATOM 2778 C CA . MET A 1 340 ? 9.802 7.715 18.155 1.00 91.19 340 MET A CA 1
ATOM 2779 C C . MET A 1 340 ? 10.779 8.877 18.381 1.00 91.19 340 MET A C 1
ATOM 2781 O O . MET A 1 340 ? 11.988 8.691 18.296 1.00 91.19 340 MET A O 1
ATOM 2785 N N . ALA A 1 341 ? 10.271 10.072 18.706 1.00 89.88 341 ALA A N 1
ATOM 2786 C CA . ALA A 1 341 ? 11.115 11.227 19.013 1.00 89.88 341 ALA A CA 1
ATOM 2787 C C . ALA A 1 341 ? 12.008 10.983 20.240 1.00 89.88 341 ALA A C 1
ATOM 2789 O O . ALA A 1 341 ? 13.194 11.291 20.209 1.00 89.88 341 ALA A O 1
ATOM 2790 N N . LYS A 1 342 ? 11.458 10.371 21.293 1.00 90.69 342 LYS A N 1
ATOM 2791 C CA . LYS A 1 342 ? 12.215 10.035 22.501 1.00 90.69 342 LYS A CA 1
ATOM 2792 C C . LYS A 1 342 ? 13.292 8.975 22.239 1.00 90.69 342 LYS A C 1
ATOM 2794 O O . LYS A 1 342 ? 14.422 9.123 22.686 1.00 90.69 342 LYS A O 1
ATOM 2799 N N . GLU A 1 343 ? 12.961 7.922 21.494 1.00 89.44 343 GLU A N 1
ATOM 2800 C CA . GLU A 1 343 ? 13.920 6.868 21.125 1.00 89.44 343 GLU A CA 1
ATOM 2801 C C . GLU A 1 343 ? 15.074 7.413 20.274 1.00 89.44 343 GLU A C 1
ATOM 2803 O O . GLU A 1 343 ? 16.208 6.945 20.383 1.00 89.44 343 GLU A O 1
ATOM 2808 N N . LEU A 1 344 ? 14.801 8.420 19.446 1.00 88.75 344 LEU A N 1
ATOM 2809 C CA . LEU A 1 344 ? 15.809 9.107 18.651 1.00 88.75 344 LEU A CA 1
ATOM 2810 C C . LEU A 1 344 ? 16.764 9.951 19.516 1.00 88.75 344 LEU A C 1
ATOM 2812 O O . LEU A 1 344 ? 17.973 9.922 19.287 1.00 88.75 344 LEU A O 1
ATOM 2816 N N . GLU A 1 345 ? 16.238 10.660 20.520 1.00 87.25 345 GLU A N 1
ATOM 2817 C CA . GLU A 1 345 ? 17.048 11.401 21.501 1.00 87.25 345 GLU A CA 1
ATOM 2818 C C . GLU A 1 345 ? 17.962 10.461 22.310 1.00 87.25 345 GLU A C 1
ATOM 2820 O O . GLU A 1 345 ? 19.099 10.813 22.623 1.00 87.25 345 GLU A O 1
ATOM 2825 N N . GLU A 1 346 ? 17.493 9.247 22.619 1.00 87.00 346 GLU A N 1
ATOM 2826 C CA . GLU A 1 346 ? 18.231 8.255 23.412 1.00 87.00 346 GLU A CA 1
ATOM 2827 C C . GLU A 1 346 ? 19.320 7.505 22.611 1.00 87.00 346 GLU A C 1
ATOM 2829 O O . GLU A 1 346 ? 20.335 7.108 23.186 1.00 87.00 346 GLU A O 1
ATOM 2834 N N . ASN A 1 347 ? 19.155 7.326 21.293 1.00 79.75 347 ASN A N 1
ATOM 2835 C CA . ASN A 1 347 ? 20.004 6.447 20.470 1.00 79.75 347 ASN A CA 1
ATOM 2836 C C . ASN A 1 347 ? 21.073 7.159 19.617 1.00 79.75 347 ASN A C 1
ATOM 2838 O O . ASN A 1 347 ? 21.570 6.568 18.660 1.00 79.75 347 ASN A O 1
ATOM 2842 N N . ASN A 1 348 ? 21.475 8.386 19.975 1.00 68.19 348 ASN A N 1
ATOM 2843 C CA . ASN A 1 348 ? 22.409 9.229 19.209 1.00 68.19 348 ASN A CA 1
ATOM 2844 C C . ASN A 1 348 ? 21.956 9.457 17.753 1.00 68.19 348 ASN A C 1
ATOM 2846 O O . ASN A 1 348 ? 22.435 8.774 16.850 1.00 68.19 348 ASN A O 1
ATOM 2850 N N . HIS A 1 349 ? 21.077 10.447 17.547 1.00 69.56 349 HIS A N 1
ATOM 2851 C CA . HIS A 1 349 ? 20.819 11.165 16.284 1.00 69.56 349 HIS A CA 1
ATOM 2852 C C . HIS A 1 349 ? 21.219 10.413 15.001 1.00 69.56 349 HIS A C 1
ATOM 2854 O O . HIS A 1 349 ? 22.198 10.742 14.326 1.00 69.56 349 HIS A O 1
ATOM 2860 N N . ASN A 1 350 ? 20.456 9.366 14.673 1.00 84.38 350 ASN A N 1
ATOM 2861 C CA . ASN A 1 350 ? 20.539 8.715 13.374 1.00 84.38 350 ASN A CA 1
ATOM 2862 C C . ASN A 1 350 ? 19.707 9.527 12.377 1.00 84.38 350 ASN A C 1
ATOM 2864 O O . ASN A 1 350 ? 18.483 9.579 12.481 1.00 84.38 350 ASN A O 1
ATOM 2868 N N . ILE A 1 351 ? 20.382 10.119 11.396 1.00 84.62 351 ILE A N 1
ATOM 2869 C CA . ILE A 1 351 ? 19.783 11.001 10.389 1.00 84.62 351 ILE A CA 1
ATOM 2870 C C . ILE A 1 351 ? 18.622 10.314 9.642 1.00 84.62 351 ILE A C 1
ATOM 2872 O O . ILE A 1 351 ? 17.601 10.934 9.347 1.00 84.62 351 ILE A O 1
ATOM 2876 N N . GLU A 1 352 ? 18.723 9.008 9.380 1.00 86.50 352 GLU A N 1
ATOM 2877 C CA . GLU A 1 352 ? 17.654 8.269 8.696 1.00 86.50 352 GLU A CA 1
ATOM 2878 C C . GLU A 1 352 ? 16.395 8.144 9.574 1.00 86.50 352 GLU A C 1
ATOM 2880 O O . GLU A 1 352 ? 15.271 8.166 9.070 1.00 86.50 352 GLU A O 1
ATOM 2885 N N . GLU A 1 353 ? 16.564 8.051 10.895 1.00 87.69 353 GLU A N 1
ATOM 2886 C CA . GLU A 1 353 ? 15.456 8.009 11.855 1.00 87.69 353 GLU A CA 1
ATOM 2887 C C . GLU A 1 353 ? 14.828 9.399 12.063 1.00 87.69 353 GLU A C 1
ATOM 2889 O O . GLU A 1 353 ? 13.606 9.512 12.177 1.00 87.69 353 GLU A O 1
ATOM 2894 N N . GLU A 1 354 ? 15.624 10.472 12.004 1.00 87.56 354 GLU A N 1
ATOM 2895 C CA . GLU A 1 354 ? 15.125 11.856 11.956 1.00 87.56 354 GLU A CA 1
ATOM 2896 C C . GLU A 1 354 ? 14.244 12.101 10.735 1.00 87.56 354 GLU A C 1
ATOM 2898 O O . GLU A 1 354 ? 13.117 12.597 10.858 1.00 87.56 354 GLU A O 1
ATOM 2903 N N . PHE A 1 355 ? 14.716 11.677 9.561 1.00 90.00 355 PHE A N 1
ATOM 2904 C CA . PHE A 1 355 ? 13.944 11.758 8.330 1.00 90.00 355 PHE A CA 1
ATOM 2905 C C . PHE A 1 355 ? 12.634 10.967 8.430 1.00 90.00 355 PHE A C 1
ATOM 2907 O O . PHE A 1 355 ? 11.572 11.484 8.071 1.00 90.00 355 PHE A O 1
ATOM 2914 N N . LYS A 1 356 ? 12.673 9.732 8.954 1.00 91.44 356 LYS A N 1
ATOM 2915 C CA . LYS A 1 356 ? 11.465 8.917 9.176 1.00 91.44 356 LYS A CA 1
ATOM 2916 C C . LYS A 1 356 ? 10.466 9.617 10.092 1.00 91.44 356 LYS A C 1
ATOM 2918 O O . LYS A 1 356 ? 9.279 9.651 9.770 1.00 91.44 356 LYS A O 1
ATOM 2923 N N . LEU A 1 357 ? 10.926 10.207 11.196 1.00 91.69 357 LEU A N 1
ATOM 2924 C CA . LEU A 1 357 ? 10.071 10.940 12.128 1.00 91.69 357 LEU A CA 1
ATOM 2925 C C . LEU A 1 357 ? 9.426 12.166 11.465 1.00 91.69 357 LEU A C 1
ATOM 2927 O O . LEU A 1 357 ? 8.219 12.383 11.610 1.00 91.69 357 LEU A O 1
ATOM 2931 N N . LEU A 1 358 ? 10.204 12.965 10.728 1.00 91.62 358 LEU A N 1
ATOM 2932 C CA . LEU A 1 358 ? 9.702 14.149 10.028 1.00 91.62 358 LEU A CA 1
ATOM 2933 C C . LEU A 1 358 ? 8.696 13.778 8.928 1.00 91.62 358 LEU A C 1
ATOM 2935 O O . LEU A 1 358 ? 7.634 14.404 8.817 1.00 91.62 358 LEU A O 1
ATOM 2939 N N . LYS A 1 359 ? 8.996 12.731 8.155 1.00 94.38 359 LYS A N 1
ATOM 2940 C CA . LYS A 1 359 ? 8.098 12.166 7.143 1.00 94.38 359 LYS A CA 1
ATOM 2941 C C . LYS A 1 359 ? 6.788 11.698 7.770 1.00 94.38 359 LYS A C 1
ATOM 2943 O O . LYS A 1 359 ? 5.730 12.156 7.341 1.00 94.38 359 LYS A O 1
ATOM 2948 N N . LYS A 1 360 ? 6.846 10.890 8.837 1.00 93.44 360 LYS A N 1
ATOM 2949 C CA . LYS A 1 360 ? 5.658 10.399 9.554 1.00 93.44 360 LYS A CA 1
ATOM 2950 C C . LYS A 1 360 ? 4.795 11.554 10.067 1.00 93.44 360 LYS A C 1
ATOM 2952 O O . LYS A 1 360 ? 3.600 11.571 9.798 1.00 93.44 360 LYS A O 1
ATOM 2957 N N . LYS A 1 361 ? 5.390 12.569 10.709 1.00 92.75 361 LYS A N 1
ATOM 2958 C CA . LYS A 1 361 ? 4.673 13.785 11.153 1.00 92.75 361 LYS A CA 1
ATOM 2959 C C . LYS A 1 361 ? 3.966 14.500 10.000 1.00 92.75 361 LYS A C 1
ATOM 2961 O O . LYS A 1 361 ? 2.821 14.927 10.146 1.00 92.75 361 LYS A O 1
ATOM 2966 N N . THR A 1 362 ? 4.646 14.642 8.864 1.00 93.12 362 THR A N 1
ATOM 2967 C CA . THR A 1 362 ? 4.111 15.337 7.685 1.00 93.12 362 THR A CA 1
ATOM 2968 C C . THR A 1 362 ? 2.944 14.567 7.070 1.00 93.12 362 THR A C 1
ATOM 2970 O O . THR A 1 362 ? 1.887 15.154 6.841 1.00 93.12 362 THR A O 1
ATOM 2973 N N . ILE A 1 363 ? 3.103 13.254 6.883 1.00 93.75 363 ILE A N 1
ATOM 2974 C CA . ILE A 1 363 ? 2.062 12.358 6.368 1.00 93.75 363 ILE A CA 1
ATOM 2975 C C . ILE A 1 363 ? 0.849 12.357 7.297 1.00 93.75 363 ILE A C 1
ATOM 2977 O O . ILE A 1 363 ? -0.254 12.647 6.842 1.00 93.75 363 ILE A O 1
ATOM 2981 N N . THR A 1 364 ? 1.040 12.125 8.600 1.00 91.44 364 THR A N 1
ATOM 2982 C CA . THR A 1 364 ? -0.053 12.124 9.583 1.00 91.44 364 THR A CA 1
ATOM 2983 C C . THR A 1 364 ? -0.812 13.447 9.553 1.00 91.44 364 THR A C 1
ATOM 2985 O O . THR A 1 364 ? -2.035 13.447 9.455 1.00 91.44 364 THR A O 1
ATOM 2988 N N . LYS A 1 365 ? -0.117 14.592 9.528 1.00 91.50 365 LYS A N 1
ATOM 2989 C CA . LYS A 1 365 ? -0.779 15.897 9.407 1.00 91.50 365 LYS A CA 1
ATOM 2990 C C . LYS A 1 365 ? -1.620 16.004 8.127 1.00 91.50 365 LYS A C 1
ATOM 2992 O O . LYS A 1 365 ? -2.753 16.479 8.197 1.00 91.50 365 LYS A O 1
ATOM 2997 N N . MET A 1 366 ? -1.092 15.585 6.975 1.00 89.88 366 MET A N 1
ATOM 2998 C CA . MET A 1 366 ? -1.808 15.681 5.695 1.00 89.88 366 MET A CA 1
ATOM 2999 C C . MET A 1 366 ? -3.022 14.759 5.637 1.00 89.88 366 MET A C 1
ATOM 3001 O O . MET A 1 366 ? -4.098 15.205 5.245 1.00 89.88 366 MET A O 1
ATOM 3005 N N . VAL A 1 367 ? -2.882 13.511 6.084 1.00 89.50 367 VAL A N 1
ATOM 3006 C CA . VAL A 1 367 ? -4.000 12.564 6.126 1.00 89.50 367 VAL A CA 1
ATOM 3007 C C . VAL A 1 367 ? -5.082 13.058 7.082 1.00 89.50 367 VAL A C 1
ATOM 3009 O O . VAL A 1 367 ? -6.254 13.051 6.716 1.00 89.50 367 VAL A O 1
ATOM 3012 N N . LEU A 1 368 ? -4.709 13.558 8.265 1.00 86.00 368 LEU A N 1
ATOM 3013 C CA . LEU A 1 368 ? -5.696 14.032 9.231 1.00 86.00 368 LEU A CA 1
ATOM 3014 C C . LEU A 1 368 ? -6.446 15.283 8.740 1.00 86.00 368 LEU A C 1
ATOM 3016 O O . LEU A 1 368 ? -7.632 15.434 9.013 1.00 86.00 368 LEU A O 1
ATOM 3020 N N . THR A 1 369 ? -5.770 16.162 7.993 1.00 84.69 369 THR A N 1
ATOM 3021 C CA . THR A 1 369 ? -6.387 17.376 7.425 1.00 84.69 369 THR A CA 1
ATOM 3022 C C . THR A 1 369 ? -7.339 17.057 6.272 1.00 84.69 369 THR A C 1
ATOM 3024 O O . THR A 1 369 ? -8.236 17.839 6.017 1.00 84.69 369 THR A O 1
ATOM 3027 N N . ALA A 1 370 ? -7.171 15.930 5.574 1.00 77.75 370 ALA A N 1
ATOM 3028 C CA . ALA A 1 370 ? -8.055 15.546 4.469 1.00 77.75 370 ALA A CA 1
ATOM 3029 C C . ALA A 1 370 ? -9.392 14.935 4.934 1.00 77.75 370 ALA A C 1
ATOM 3031 O O . ALA A 1 370 ? -10.315 14.801 4.134 1.00 77.75 370 ALA A O 1
ATOM 3032 N N . VAL A 1 371 ? -9.482 14.516 6.201 1.00 66.56 371 VAL A N 1
ATOM 3033 C CA . VAL A 1 371 ? -10.678 13.866 6.766 1.00 66.56 371 VAL A CA 1
ATOM 3034 C C . VAL A 1 371 ? -11.629 14.872 7.434 1.00 66.56 371 VAL A C 1
ATOM 3036 O O . VAL A 1 371 ? -12.815 14.571 7.578 1.00 66.56 371 VAL A O 1
ATOM 3039 N N . PHE A 1 372 ? -11.126 16.052 7.811 1.00 52.47 372 PHE A N 1
ATOM 3040 C CA . PHE A 1 372 ? -11.901 17.188 8.324 1.00 52.47 372 PHE A CA 1
ATOM 3041 C C . PHE A 1 372 ? -12.111 18.241 7.240 1.00 52.47 372 PHE A C 1
ATOM 3043 O O . PHE A 1 372 ? -13.196 18.867 7.253 1.00 52.47 372 PHE A O 1
#

Foldseek 3Di:
DDDDDPPDPPDPDPQDDDQVLFFFDDLVVVLVVLLVCCCPPPVLVVVCVVCVVVVNNVVSVVVSVVVSVVVSVVVVVQADPLQRAGAQVVVLVSLQVVVCSVLVHPHPVPDALVRLLCSLQVPPDDDDFLQFKKKKKKAKACLVLLCVVHVVSSSVLSNQLNVLCNVLRWRWHCHDDRMIMTIGGHPPVSSVVSSQVSSQVDDARLNHGTGMQMFMFGLVVLSVLLNCQCVVPDPLSVVVCSRCVSVSSVVLRNVLGVVNSLLSQLLVLLVVLLCCVPPPVPSCVVCVVSSCVSNVNDDPVNSVVLCVQPVVDDDPSVVVSSVVSLVVVLVSLVVVLVVLVVVCVVPDNDSVSVSVSSSSVSSSVVSSVVVD

Radius of gyration: 24.95 Å; chains: 1; bounding box: 52×60×74 Å

Organism: NCBI:txid1974563

Secondary structure (DSSP, 8-state):
--------GGG-------GGGGSPP-HHHHHHHHHHHHHH-HHHHHHHHHHHHTT-HHHHHHHHHHHHHHHHHHHHTTEETTTTEEEHHHHHHHHHHHHHHHHT-S-GGGS-HHHHHHHHHH----SSSTTTEEEEEEEETTHHHHGGG-HHHHHHHHHHHHHHHHHTT--EEEEETTEEEEEEES-HHHHHHHHHHHHTTSPPBTTBPP-EEEEEEEHHHHHHHHHHHHHHS-HHHHHHHHHTHHHHHHHHHHHHHHHHHHHHHHHHHHHHHHHHHHH-HHHHHHHHHHHHHHTTT--HHHHHHHHHHHTT--THHHHHHHHHHHHHHHHHHHHHHHHHHHHHHHTT--HHHHHHHHHHHHHHHHHHHHH-